Protein AF-A0A973I2B8-F1 (afdb_monomer)

Secondary structure (DSSP, 8-state):
--------EEEEETTTTEEEEEES---SEEEEETTEEEEEETTEEEESS-SSSTTEETTEE--EEEEEEE-SSTTS-EEEEEEEEEESS--EEEEEEESS-TTBS--SSSS-GGGT-EEETTEEEEE--BPTT---TTSTTEEEEEE-SEEES-TTSEEEE-TT-SB-TTT--TTPEEEEEETTEEEEEEEEEEEEE-B-EE-TTT--EE--EEEEESSSPPTT-SS-PPPSSTT----TT-EEEEE--TTTS---EEES-EEEEEEE--SS---EEEEEEEEEE---

Structure (mmCIF, N/CA/C/O backbone):
data_AF-A0A973I2B8-F1
#
_entry.id   AF-A0A973I2B8-F1
#
loop_
_atom_site.group_PDB
_atom_site.id
_atom_site.type_symbol
_atom_site.label_atom_id
_atom_site.label_alt_id
_atom_site.label_comp_id
_atom_site.label_asym_id
_atom_site.label_entity_id
_atom_site.label_seq_id
_atom_site.pdbx_PDB_ins_code
_atom_site.Cartn_x
_atom_site.Cartn_y
_atom_site.Cartn_z
_atom_site.occupancy
_atom_site.B_iso_or_equiv
_atom_site.auth_seq_id
_atom_site.auth_comp_id
_atom_site.auth_asym_id
_atom_site.auth_atom_id
_atom_site.pdbx_PDB_model_num
ATOM 1 N N . MET A 1 1 ? -25.482 -2.831 -5.057 1.00 36.94 1 MET A N 1
ATOM 2 C CA . MET A 1 1 ? -25.311 -3.571 -3.790 1.00 36.94 1 MET A CA 1
ATOM 3 C C . MET A 1 1 ? -25.106 -2.536 -2.702 1.00 36.94 1 MET A C 1
ATOM 5 O O . MET A 1 1 ? -24.141 -1.790 -2.784 1.00 36.94 1 MET A O 1
ATOM 9 N N . SER A 1 2 ? -26.066 -2.384 -1.789 1.00 40.53 2 SER A N 1
ATOM 10 C CA . SER A 1 2 ? -25.940 -1.464 -0.655 1.00 40.53 2 SER A CA 1
ATOM 11 C C . SER A 1 2 ? -24.812 -1.956 0.243 1.00 40.53 2 SER A C 1
ATOM 13 O O . SER A 1 2 ? -24.857 -3.105 0.682 1.00 40.53 2 SER A O 1
ATOM 15 N N . SER A 1 3 ? -23.810 -1.114 0.490 1.00 42.09 3 SER A N 1
ATOM 16 C CA . SER A 1 3 ? -22.816 -1.379 1.531 1.00 42.09 3 SER A CA 1
ATOM 17 C C . SER A 1 3 ? -23.563 -1.700 2.835 1.00 42.09 3 SER A C 1
ATOM 19 O O . SER A 1 3 ? -24.462 -0.930 3.189 1.00 42.09 3 SER A O 1
ATOM 21 N N . PRO A 1 4 ? -23.303 -2.835 3.509 1.00 48.78 4 PRO A N 1
ATOM 22 C CA . PRO A 1 4 ? -23.954 -3.122 4.777 1.00 48.78 4 PRO A CA 1
ATOM 23 C C . PRO A 1 4 ? -23.536 -2.039 5.772 1.00 48.78 4 PRO A C 1
ATOM 25 O O . PRO A 1 4 ? -22.363 -1.911 6.111 1.00 48.78 4 PRO A O 1
ATOM 28 N N . TYR A 1 5 ? -24.493 -1.222 6.206 1.00 54.44 5 TYR A N 1
ATOM 29 C CA . TYR A 1 5 ? -24.259 -0.251 7.265 1.00 54.44 5 TYR A CA 1
ATOM 30 C C . TYR A 1 5 ? -23.995 -1.021 8.560 1.00 54.44 5 TYR A C 1
ATOM 32 O O . TYR A 1 5 ? -24.912 -1.580 9.161 1.00 54.44 5 TYR A O 1
ATOM 40 N N . THR A 1 6 ? -22.734 -1.085 8.976 1.00 70.56 6 THR A N 1
ATOM 41 C CA . THR A 1 6 ? -22.347 -1.591 10.292 1.00 70.56 6 THR A CA 1
ATOM 42 C C . THR A 1 6 ? -22.675 -0.519 11.325 1.00 70.56 6 THR A C 1
ATOM 44 O O . THR A 1 6 ? -22.108 0.574 11.289 1.00 70.56 6 THR A O 1
ATOM 47 N N . ALA A 1 7 ? -23.630 -0.800 12.211 1.00 78.31 7 ALA A N 1
ATOM 48 C CA . ALA A 1 7 ? -23.943 0.091 13.320 1.00 78.31 7 ALA A CA 1
ATOM 49 C C . ALA A 1 7 ? -22.771 0.108 14.315 1.00 78.31 7 ALA A C 1
ATOM 51 O O . ALA A 1 7 ? -22.230 -0.945 14.640 1.00 78.31 7 ALA A O 1
ATOM 52 N N . ASN A 1 8 ? -22.416 1.299 14.803 1.00 83.38 8 ASN A N 1
ATOM 53 C CA . ASN A 1 8 ? -21.336 1.517 15.765 1.00 83.38 8 ASN A CA 1
ATOM 54 C C . ASN A 1 8 ? -21.861 2.309 16.965 1.00 83.38 8 ASN A C 1
ATOM 56 O O . ASN A 1 8 ? -22.702 3.198 16.806 1.00 83.38 8 ASN A O 1
ATOM 60 N N . THR A 1 9 ? -21.313 2.041 18.147 1.00 87.94 9 THR A N 1
ATOM 61 C CA . THR A 1 9 ? -21.532 2.865 19.339 1.00 87.94 9 THR A CA 1
ATOM 62 C C . THR A 1 9 ? -20.533 4.014 19.347 1.00 87.94 9 THR A C 1
ATOM 64 O O . THR A 1 9 ? -19.330 3.815 19.183 1.00 87.94 9 THR A O 1
ATOM 67 N N . LEU A 1 10 ? -21.029 5.232 19.543 1.00 87.56 10 LEU A N 1
ATOM 68 C CA . LEU A 1 10 ? -20.241 6.460 19.506 1.00 87.56 10 LEU A CA 1
ATOM 69 C C . LEU A 1 10 ? -20.164 7.059 20.909 1.00 87.56 10 LEU A C 1
ATOM 71 O O . LEU A 1 10 ? -21.191 7.186 21.576 1.00 87.56 10 LEU A O 1
ATOM 75 N N . SER A 1 11 ? -18.976 7.475 21.347 1.00 86.62 11 SER A N 1
ATOM 76 C CA . SER A 1 11 ? -18.833 8.283 22.566 1.00 86.62 11 SER A CA 1
ATOM 77 C C . SER A 1 11 ? -18.429 9.707 22.224 1.00 86.62 11 SER A C 1
ATOM 79 O O . SER A 1 11 ? -17.432 9.904 21.528 1.00 86.62 11 SER A O 1
ATOM 81 N N . TYR A 1 12 ? -19.180 10.684 22.729 1.00 87.00 12 TYR A N 1
ATOM 82 C CA . TYR A 1 12 ? -18.839 12.098 22.620 1.00 87.00 12 TYR A CA 1
ATOM 83 C C . TYR A 1 12 ? -17.931 12.498 23.782 1.00 87.00 12 TYR A C 1
ATOM 85 O O . TYR A 1 12 ? -18.191 12.135 24.930 1.00 87.00 12 TYR A O 1
ATOM 93 N N . SER A 1 13 ? -16.878 13.251 23.488 1.00 88.94 13 SER A N 1
ATOM 94 C CA . SER A 1 13 ? -16.040 13.899 24.493 1.00 88.94 13 SER A CA 1
ATOM 95 C C . SER A 1 13 ? -16.283 15.400 24.447 1.00 88.94 13 SER A C 1
ATOM 97 O O . SER A 1 13 ? -16.066 16.033 23.413 1.00 88.94 13 SER A O 1
ATOM 99 N N . GLU A 1 14 ? -16.708 15.964 25.578 1.00 88.81 14 GLU A N 1
ATOM 100 C CA . GLU A 1 14 ? -16.902 17.409 25.742 1.00 88.81 14 GLU A CA 1
ATOM 101 C C . GLU A 1 14 ? -15.582 18.180 25.638 1.00 88.81 14 GLU A C 1
ATOM 103 O O . GLU A 1 14 ? -15.542 19.260 25.049 1.00 88.81 14 GLU A O 1
ATOM 108 N N . ASP A 1 15 ? -14.485 17.601 26.131 1.00 91.06 15 ASP A N 1
ATOM 109 C CA . ASP A 1 15 ? -13.162 18.233 26.096 1.00 91.06 15 ASP A CA 1
ATOM 110 C C . ASP A 1 15 ? -12.658 18.401 24.656 1.00 91.06 15 ASP A C 1
ATOM 112 O O . ASP A 1 15 ? -12.110 19.442 24.291 1.00 91.06 15 ASP A O 1
ATOM 116 N N . VAL A 1 16 ? -12.888 17.385 23.814 1.00 86.38 16 VAL A N 1
ATOM 117 C CA . VAL A 1 16 ? -12.510 17.387 22.388 1.00 86.38 16 VAL A CA 1
ATOM 118 C C . VAL A 1 16 ? -13.609 18.012 21.512 1.00 86.38 16 VAL A C 1
ATOM 120 O O . VAL A 1 16 ? -13.377 18.300 20.339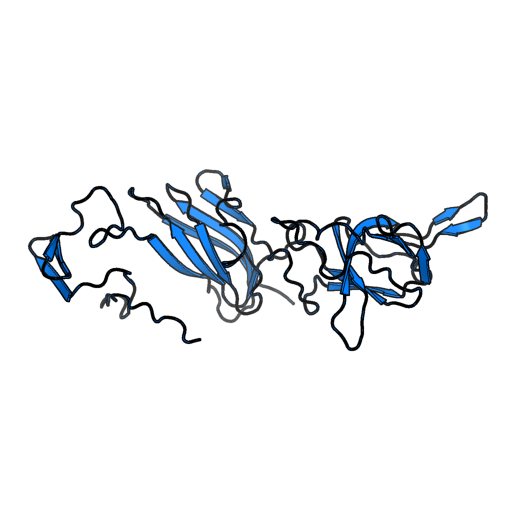 1.00 86.38 16 VAL A O 1
ATOM 123 N N . LYS A 1 17 ? -14.805 18.249 22.072 1.00 90.31 17 LYS A N 1
ATOM 124 C CA . LYS A 1 17 ? -16.025 18.680 21.366 1.00 90.31 17 LYS A CA 1
ATOM 125 C C . LYS A 1 17 ? -16.314 17.838 20.120 1.00 90.31 17 LYS A C 1
ATOM 127 O O . LYS A 1 17 ? -16.609 18.361 19.045 1.00 90.31 17 LYS A O 1
ATOM 132 N N . GLY A 1 18 ? -16.177 16.522 20.251 1.00 87.81 18 GLY A N 1
ATOM 133 C CA . GLY A 1 18 ? -16.263 15.603 19.122 1.00 87.81 18 GLY A CA 1
ATOM 134 C C . GLY A 1 18 ? -16.445 14.150 19.535 1.00 87.81 18 GLY A C 1
ATOM 135 O O . GLY A 1 18 ? -16.605 13.836 20.711 1.00 87.81 18 GLY A O 1
ATOM 136 N N . TRP A 1 19 ? -16.407 13.261 18.545 1.00 86.69 19 TRP A N 1
ATOM 137 C CA . TRP A 1 19 ? -16.565 11.815 18.710 1.00 86.69 19 TRP A CA 1
ATOM 138 C C . TRP A 1 19 ? -15.199 11.129 18.569 1.00 86.69 19 TRP A C 1
ATOM 140 O O . TRP A 1 19 ? -14.846 10.721 17.464 1.00 86.69 19 TRP A O 1
ATOM 150 N N . PRO A 1 20 ? -14.378 11.063 19.635 1.00 81.75 20 P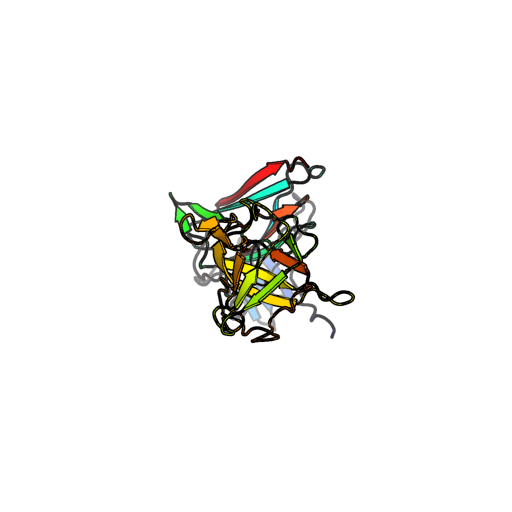RO A N 1
ATOM 151 C CA . PRO A 1 20 ? -13.024 10.520 19.538 1.00 81.75 20 PRO A CA 1
ATOM 152 C C . PRO A 1 20 ? -12.986 8.995 19.408 1.00 81.75 20 PRO A C 1
ATOM 154 O O . PRO A 1 20 ? -12.024 8.470 18.854 1.00 81.75 20 PRO A O 1
ATOM 157 N N . SER A 1 21 ? -14.007 8.287 19.908 1.00 84.19 21 SER A N 1
ATOM 158 C CA . SER A 1 21 ? -13.997 6.824 19.977 1.00 84.19 21 SER A CA 1
ATOM 159 C C . SER A 1 21 ? -15.256 6.214 19.378 1.00 84.19 21 SER A C 1
ATOM 161 O O . SER A 1 21 ? -16.384 6.640 19.649 1.00 84.19 21 SER A O 1
ATOM 163 N N . PHE A 1 22 ? -15.020 5.173 18.589 1.00 86.38 22 PHE A N 1
ATOM 164 C CA . PHE A 1 22 ? -16.012 4.376 17.890 1.00 86.38 22 PHE A CA 1
ATOM 165 C C . PHE A 1 22 ? -15.857 2.939 18.380 1.00 86.38 22 PHE A C 1
ATOM 167 O O . PHE A 1 22 ? -14.758 2.389 18.334 1.00 86.38 22 PHE A O 1
ATOM 174 N N . TYR A 1 23 ? -16.939 2.340 18.860 1.00 87.12 23 TYR A N 1
ATOM 175 C CA . TYR A 1 23 ? -16.934 0.984 19.392 1.00 87.12 23 TYR A CA 1
ATOM 176 C C . TYR A 1 23 ? -17.820 0.074 18.546 1.00 87.12 23 TYR A C 1
ATOM 178 O O . TYR A 1 23 ? -18.941 0.439 18.190 1.00 87.12 23 TYR A O 1
ATOM 186 N N . SER A 1 24 ? -17.335 -1.137 18.282 1.00 86.81 24 SER A N 1
ATOM 187 C CA . SER A 1 24 ? -18.045 -2.143 17.479 1.00 86.81 24 SER A CA 1
ATOM 188 C C . SER A 1 24 ? -19.133 -2.897 18.252 1.00 86.81 24 SER A C 1
ATOM 190 O O . SER A 1 24 ? -19.903 -3.648 17.656 1.00 86.81 24 SER A O 1
ATOM 192 N N . PHE A 1 25 ? -19.197 -2.739 19.578 1.00 87.38 25 PHE A N 1
ATOM 193 C CA . PHE A 1 25 ? -20.231 -3.366 20.397 1.00 87.38 25 PHE A CA 1
ATOM 194 C C . PHE A 1 25 ? -21.507 -2.518 20.411 1.00 87.38 25 PHE A C 1
ATOM 196 O O . PHE A 1 25 ? -21.445 -1.290 20.397 1.00 87.38 25 PHE A O 1
ATOM 203 N N . LEU A 1 26 ? -22.665 -3.182 20.458 1.00 90.00 26 LEU A N 1
ATOM 204 C CA . LEU A 1 26 ? -23.990 -2.556 20.393 1.00 90.00 26 LEU A CA 1
ATOM 205 C C . LEU A 1 26 ? -24.802 -2.902 21.652 1.00 90.00 26 LEU A C 1
ATOM 207 O O . LEU A 1 26 ? -25.468 -3.938 21.691 1.00 90.00 26 LEU A O 1
ATOM 211 N N . PRO A 1 27 ? -24.703 -2.083 22.710 1.00 90.00 27 PRO A N 1
ATOM 212 C CA . PRO A 1 27 ? -25.501 -2.244 23.916 1.00 90.00 27 PRO A CA 1
ATOM 213 C C . PRO A 1 27 ? -26.911 -1.677 23.740 1.00 90.00 27 PRO A C 1
ATOM 215 O O . PRO A 1 27 ? -27.108 -0.669 23.066 1.00 90.00 27 PRO A O 1
ATOM 218 N N . ASP A 1 28 ? -27.866 -2.252 24.466 1.00 90.44 28 ASP A N 1
ATOM 219 C CA . ASP A 1 28 ? -29.214 -1.698 24.631 1.00 90.44 28 ASP A CA 1
ATOM 220 C C . ASP A 1 28 ? -29.202 -0.500 25.595 1.00 90.44 28 ASP A C 1
ATOM 222 O O . ASP A 1 28 ? -29.925 0.480 25.423 1.00 90.44 28 ASP A O 1
ATOM 226 N N . TYR A 1 29 ? -28.368 -0.581 26.636 1.00 89.81 29 TYR A N 1
ATOM 227 C CA . TYR A 1 29 ? -28.197 0.467 27.640 1.00 89.81 29 TYR A CA 1
ATOM 228 C C . TYR A 1 29 ? -26.782 0.431 28.225 1.00 89.81 29 TYR A C 1
ATOM 230 O O . TYR A 1 29 ? -26.165 -0.632 28.317 1.00 89.81 29 TYR A O 1
ATOM 238 N N . MET A 1 30 ? -26.263 1.588 28.635 1.00 91.44 30 MET A N 1
ATOM 239 C CA . MET A 1 30 ? -24.908 1.766 29.164 1.00 91.44 30 MET A CA 1
ATOM 240 C C . MET A 1 30 ? -24.952 2.696 30.375 1.00 91.44 30 MET A C 1
ATOM 242 O O . MET A 1 30 ? -25.580 3.752 30.314 1.00 91.44 30 MET A O 1
ATOM 246 N N . CYS A 1 31 ? -24.258 2.355 31.461 1.00 90.75 31 CYS A N 1
ATOM 247 C CA . CYS A 1 31 ? -24.058 3.289 32.568 1.00 90.75 31 CYS A CA 1
ATOM 248 C C . CYS A 1 31 ? -22.734 3.058 33.307 1.00 90.75 31 CYS A C 1
ATOM 250 O O . CYS A 1 31 ? -22.196 1.951 33.355 1.00 90.75 31 CYS A O 1
ATOM 252 N N . GLY A 1 32 ? -22.202 4.130 33.895 1.00 90.50 32 GLY A N 1
ATOM 253 C CA . GLY A 1 32 ? -21.106 4.058 34.857 1.00 90.50 32 GLY A CA 1
ATOM 254 C C . GLY A 1 32 ? -21.657 3.997 36.280 1.00 90.50 32 GLY A C 1
ATOM 255 O O . GLY A 1 32 ? -22.508 4.807 36.643 1.00 90.50 32 GLY A O 1
ATOM 256 N N . MET A 1 33 ? -21.177 3.059 37.097 1.00 89.31 33 MET A N 1
ATOM 257 C CA . MET A 1 33 ? -21.555 2.955 38.508 1.00 89.31 33 MET A CA 1
ATOM 258 C C . MET A 1 33 ? -20.380 2.449 39.347 1.00 89.31 33 MET A C 1
ATOM 260 O O . MET A 1 33 ? -19.794 1.409 39.051 1.00 89.31 33 MET A O 1
ATOM 264 N N . ASN A 1 34 ? -20.059 3.175 40.423 1.00 88.81 34 ASN A N 1
ATOM 265 C CA . ASN A 1 34 ? -19.012 2.816 41.389 1.00 88.81 34 ASN A CA 1
ATOM 266 C C . ASN A 1 34 ? -17.642 2.502 40.743 1.00 88.81 34 ASN A C 1
ATOM 268 O O . ASN A 1 34 ? -17.009 1.499 41.061 1.00 88.81 34 ASN A O 1
ATOM 272 N N . GLY A 1 35 ? -17.223 3.322 39.773 1.00 85.25 35 GLY A N 1
ATOM 273 C CA . GLY A 1 35 ? -15.942 3.161 39.071 1.00 85.25 35 GLY A CA 1
ATOM 274 C C . GLY A 1 35 ? -15.904 2.051 38.014 1.00 85.25 35 GLY A C 1
ATOM 275 O O . GLY A 1 35 ? -14.884 1.889 37.352 1.00 85.25 35 GLY A O 1
ATOM 276 N N . PHE A 1 36 ? -17.004 1.318 37.814 1.00 88.94 36 PHE A N 1
ATOM 277 C CA . PHE A 1 36 ? -17.126 0.316 36.758 1.00 88.94 36 PHE A CA 1
ATOM 278 C C . PHE A 1 36 ? -18.079 0.767 35.661 1.00 88.94 36 PHE A C 1
ATOM 280 O O . PHE A 1 36 ? -19.052 1.487 35.896 1.00 88.94 36 PHE A O 1
ATOM 287 N N . PHE A 1 37 ? -17.797 0.287 34.456 1.00 90.56 37 PHE A N 1
ATOM 288 C CA . PHE A 1 37 ? -18.656 0.457 33.301 1.00 90.56 37 PHE A CA 1
ATOM 289 C C . PHE A 1 37 ? -19.554 -0.779 33.132 1.00 90.56 37 PHE A C 1
ATOM 291 O O . PHE A 1 37 ? -19.067 -1.915 33.143 1.00 90.56 37 PHE A O 1
ATOM 298 N N . TYR A 1 38 ? -20.860 -0.555 32.992 1.00 91.69 38 TYR A N 1
ATOM 299 C CA . TYR A 1 38 ? -21.876 -1.586 32.806 1.00 91.69 38 TYR A CA 1
ATOM 300 C C . TYR A 1 38 ? -22.633 -1.370 31.501 1.00 91.69 38 TYR A C 1
ATOM 302 O O . TYR A 1 38 ? -22.923 -0.238 31.108 1.00 91.69 38 TYR A O 1
ATOM 310 N N . SER A 1 39 ? -23.006 -2.470 30.856 1.00 92.75 39 SER A N 1
ATOM 311 C CA . SER A 1 39 ? -23.890 -2.438 29.695 1.00 92.75 39 SER A CA 1
ATOM 312 C C . SER A 1 39 ? -24.877 -3.593 29.695 1.00 92.75 39 SER A C 1
ATOM 314 O O . SER A 1 39 ? -24.540 -4.686 30.152 1.00 92.75 39 SER A O 1
ATOM 316 N N . TRP A 1 40 ? -26.035 -3.380 29.087 1.00 93.00 40 TRP A N 1
ATOM 317 C CA . TRP A 1 40 ? -27.042 -4.403 28.846 1.00 93.00 40 TRP A CA 1
ATOM 318 C C . TRP A 1 40 ? -27.044 -4.782 27.372 1.00 93.00 40 TRP A C 1
ATOM 320 O O . TRP A 1 40 ? -26.964 -3.904 26.517 1.00 93.00 40 TRP A O 1
ATOM 330 N N . SER A 1 41 ? -27.114 -6.077 27.078 1.00 90.44 41 SER A N 1
ATOM 331 C CA . SER A 1 41 ? -27.276 -6.581 25.712 1.00 90.44 41 SER A CA 1
ATOM 332 C C . SER A 1 41 ? -28.087 -7.872 25.737 1.00 90.44 41 SER A C 1
ATOM 334 O O . SER A 1 41 ? -27.743 -8.814 26.463 1.00 90.44 41 SER A O 1
ATOM 336 N N . GLY A 1 42 ? -29.201 -7.902 25.002 1.00 89.19 42 GLY A N 1
ATOM 337 C CA . GLY A 1 42 ? -30.061 -9.085 24.898 1.00 89.19 42 GLY A CA 1
ATOM 338 C C . GLY A 1 42 ? -30.645 -9.523 26.246 1.00 89.19 42 GLY A C 1
ATOM 339 O O . GLY A 1 42 ? -30.791 -10.716 26.499 1.00 89.19 42 GLY A O 1
ATOM 340 N N . GLY A 1 43 ? -30.910 -8.566 27.142 1.00 89.25 43 GLY A N 1
ATOM 341 C CA . GLY A 1 43 ? -31.427 -8.815 28.494 1.00 89.25 43 GLY A CA 1
ATOM 342 C C . GLY A 1 43 ? -30.380 -9.214 29.542 1.00 89.25 43 GLY A C 1
ATOM 343 O O . GLY A 1 43 ? -30.722 -9.318 30.718 1.00 89.25 43 GLY A O 1
ATOM 344 N N . ASN A 1 44 ? -29.110 -9.386 29.161 1.00 90.62 44 ASN A N 1
ATOM 345 C CA . ASN A 1 44 ? -28.028 -9.734 30.084 1.00 90.62 44 ASN A CA 1
ATOM 346 C C . ASN A 1 44 ? -27.238 -8.496 30.528 1.00 90.62 44 ASN A C 1
ATOM 348 O O . ASN A 1 44 ? -26.999 -7.586 29.733 1.00 90.62 44 ASN A O 1
ATOM 352 N N . LEU A 1 45 ? -26.801 -8.490 31.791 1.00 91.19 45 LEU A N 1
ATOM 353 C CA . LEU A 1 45 ? -25.925 -7.460 32.353 1.00 91.19 45 LEU A CA 1
ATOM 354 C C . LEU A 1 45 ? -24.455 -7.851 32.170 1.00 91.19 45 LEU A C 1
ATOM 356 O O . LEU A 1 45 ? -24.035 -8.924 32.600 1.00 91.19 45 LEU A O 1
ATOM 360 N N . TYR A 1 46 ? -23.662 -6.934 31.625 1.00 90.06 46 TYR A N 1
ATOM 361 C CA . TYR A 1 46 ? -22.223 -7.087 31.448 1.00 90.06 46 TYR A CA 1
ATOM 362 C C . TYR A 1 46 ? -21.472 -6.018 32.230 1.00 90.06 46 TYR A C 1
ATOM 364 O O . TYR A 1 46 ? -21.830 -4.839 32.200 1.00 90.06 46 TYR A O 1
ATOM 372 N N . ARG A 1 47 ? -20.401 -6.441 32.904 1.00 90.38 47 ARG A N 1
ATOM 373 C CA . ARG A 1 47 ? -19.454 -5.563 33.593 1.00 90.38 47 ARG A CA 1
ATOM 374 C C . ARG A 1 47 ? -18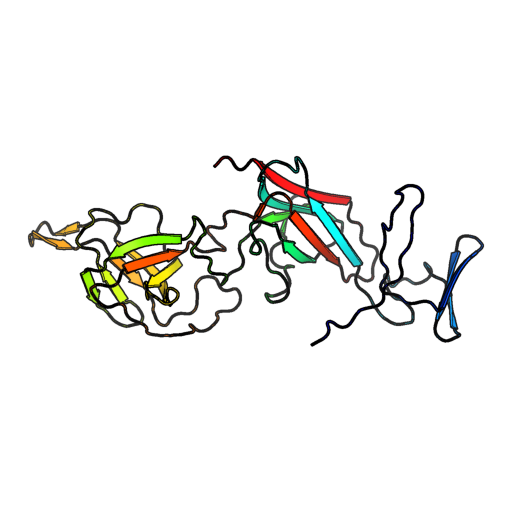.129 -5.563 32.840 1.00 90.38 47 ARG A C 1
ATOM 376 O O . ARG A 1 47 ? -17.511 -6.613 32.673 1.00 90.38 47 ARG A O 1
ATOM 383 N N . HIS A 1 48 ? -17.683 -4.388 32.425 1.00 89.88 48 HIS A N 1
ATOM 384 C CA . HIS A 1 48 ? -16.477 -4.215 31.614 1.00 89.88 48 HIS A CA 1
ATOM 385 C C . HIS A 1 48 ? -15.222 -4.054 32.476 1.00 89.88 48 HIS A C 1
ATOM 387 O O . HIS A 1 48 ? -15.316 -3.820 33.681 1.00 89.88 48 HIS A O 1
ATOM 393 N N . ASN A 1 49 ? -14.048 -4.181 31.850 1.00 85.25 49 ASN A N 1
ATOM 394 C CA . ASN A 1 49 ? -12.725 -4.099 32.490 1.00 85.25 49 ASN A CA 1
ATOM 395 C C . ASN A 1 49 ? -12.487 -5.150 33.591 1.00 85.25 49 ASN A C 1
ATOM 397 O O . ASN A 1 49 ? -11.782 -4.878 34.561 1.00 85.25 49 ASN A O 1
ATOM 401 N N . THR A 1 50 ? -13.084 -6.342 33.468 1.00 85.94 50 THR A N 1
ATOM 402 C CA . THR A 1 50 ? -12.934 -7.413 34.477 1.00 85.94 50 THR A CA 1
ATOM 403 C C . THR A 1 50 ? -12.464 -8.759 33.939 1.00 85.94 50 THR A C 1
ATOM 405 O O . THR A 1 50 ? -12.154 -9.649 34.728 1.00 85.94 50 THR A O 1
ATOM 408 N N . ASN A 1 51 ? -12.379 -8.915 32.621 1.00 83.81 51 ASN A N 1
ATOM 409 C CA . ASN A 1 51 ? -11.871 -10.107 31.953 1.00 83.81 51 ASN A CA 1
ATOM 410 C C . ASN A 1 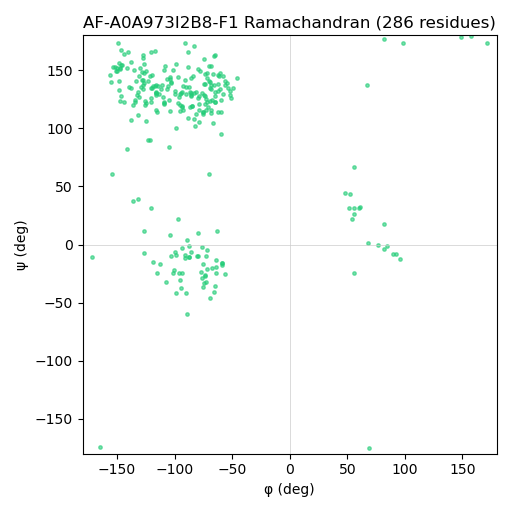51 ? -10.404 -9.918 31.511 1.00 83.81 51 ASN A C 1
ATOM 412 O O . ASN A 1 51 ? -9.965 -8.784 31.310 1.00 83.81 51 ASN A O 1
ATOM 416 N N . PRO A 1 52 ? -9.644 -11.019 31.348 1.00 83.06 52 PRO A N 1
ATOM 417 C CA . PRO A 1 52 ? -8.290 -10.960 30.801 1.00 83.06 52 PRO A CA 1
ATOM 418 C C . PRO A 1 52 ? -8.281 -10.685 29.289 1.00 83.06 52 PRO A C 1
ATOM 420 O O . PRO A 1 52 ? -7.384 -10.005 28.811 1.00 83.06 52 PRO A O 1
ATOM 423 N N . LEU A 1 53 ? -9.297 -11.163 28.555 1.00 86.81 53 LEU A N 1
ATOM 424 C CA . LEU A 1 53 ? -9.414 -10.981 27.106 1.00 86.81 53 LEU A CA 1
ATOM 425 C C . LEU A 1 53 ? -9.856 -9.552 26.766 1.00 86.81 53 LEU A C 1
ATOM 427 O O . LEU A 1 53 ? -10.997 -9.162 27.036 1.00 86.81 53 LEU A O 1
ATOM 431 N N . ARG A 1 54 ? -8.966 -8.780 26.142 1.00 86.44 54 ARG A N 1
ATOM 432 C CA . ARG A 1 54 ? -9.268 -7.451 25.598 1.00 86.44 54 ARG A CA 1
ATOM 433 C C . ARG A 1 54 ? -10.185 -7.552 24.379 1.00 86.44 54 ARG A C 1
ATOM 435 O O . ARG A 1 54 ? -10.221 -8.572 23.700 1.00 86.44 54 ARG A O 1
ATOM 442 N N . ASN A 1 55 ? -10.953 -6.488 24.126 1.00 86.69 55 ASN A N 1
ATOM 443 C CA . ASN A 1 55 ? -11.882 -6.355 22.992 1.00 86.69 55 ASN A CA 1
ATOM 444 C C . ASN A 1 55 ? -12.924 -7.475 22.838 1.00 86.69 55 ASN A C 1
ATOM 446 O O . ASN A 1 55 ? -13.472 -7.669 21.755 1.00 86.69 55 ASN A O 1
ATOM 450 N N . ASN A 1 56 ? -13.224 -8.204 23.912 1.00 89.12 56 ASN A N 1
ATOM 451 C CA . ASN A 1 56 ? -14.312 -9.168 23.918 1.00 89.12 56 ASN A CA 1
ATOM 452 C C . ASN A 1 56 ? -15.576 -8.519 24.485 1.00 89.12 56 ASN A C 1
ATOM 454 O O . ASN A 1 56 ? -15.621 -8.160 25.665 1.00 89.12 56 ASN A O 1
ATOM 458 N N . TYR A 1 57 ? -16.601 -8.385 23.648 1.00 89.06 57 TYR A N 1
ATOM 459 C CA . TYR A 1 57 ? -17.880 -7.796 24.023 1.00 89.06 57 TYR A CA 1
ATOM 460 C C . TYR A 1 57 ? -19.004 -8.774 23.695 1.00 89.06 57 TYR A C 1
ATOM 462 O O . TYR A 1 57 ? -19.148 -9.215 22.559 1.00 89.06 57 TYR A O 1
ATOM 470 N N . TYR A 1 58 ? -19.799 -9.127 24.707 1.00 90.19 58 TYR A N 1
ATOM 471 C CA . TYR A 1 58 ? -20.956 -10.023 24.566 1.00 90.19 58 TYR A CA 1
ATOM 472 C C . TYR A 1 58 ? -20.617 -11.398 23.954 1.00 90.19 58 TYR A C 1
ATOM 474 O O . TYR A 1 58 ? -21.438 -12.000 23.269 1.00 90.19 58 TYR A O 1
ATOM 482 N N . GLY A 1 59 ? -19.398 -11.900 24.197 1.00 87.12 59 GLY A N 1
ATOM 483 C CA . GLY A 1 59 ? -18.908 -13.177 23.666 1.00 87.12 59 GLY A CA 1
ATOM 484 C C . GLY A 1 59 ? -18.313 -13.097 22.257 1.00 87.12 59 GLY A C 1
ATOM 485 O O . GLY A 1 59 ? -17.817 -14.104 21.757 1.00 87.12 59 GLY A O 1
ATOM 486 N N . VAL A 1 60 ? -18.319 -11.918 21.631 1.00 88.12 60 VAL A N 1
ATOM 487 C CA . VAL A 1 60 ? -17.711 -11.674 20.319 1.00 88.12 60 VAL A CA 1
ATOM 488 C C . VAL A 1 60 ? -16.348 -11.012 20.507 1.00 88.12 60 VAL A C 1
ATOM 490 O O . VAL A 1 60 ? -16.217 -10.028 21.236 1.00 88.12 60 VAL A O 1
ATOM 493 N N . GLN A 1 61 ? -15.328 -11.568 19.854 1.00 89.81 61 GLN A N 1
ATOM 494 C CA . GLN A 1 61 ? -13.975 -11.019 19.843 1.00 89.81 61 GLN A CA 1
ATOM 495 C C . GLN A 1 61 ? -13.846 -9.974 18.733 1.00 89.81 61 GLN A C 1
ATOM 497 O O . GLN A 1 61 ? -14.142 -10.265 17.574 1.00 89.81 61 GLN A O 1
ATOM 502 N N . TYR A 1 62 ? -13.376 -8.783 19.088 1.00 89.38 62 TYR A N 1
ATOM 503 C CA . TYR A 1 62 ? -13.099 -7.694 18.158 1.00 89.38 62 TYR A CA 1
ATOM 504 C C . TYR A 1 62 ? -11.609 -7.339 18.155 1.00 89.38 62 TYR A C 1
ATOM 506 O O . TYR A 1 62 ? -10.857 -7.727 19.053 1.00 89.38 62 TYR A O 1
ATOM 514 N N . SER A 1 63 ? -11.209 -6.569 17.149 1.00 89.19 63 SER A N 1
ATOM 515 C CA . SER A 1 63 ? -9.856 -6.038 16.982 1.00 89.19 63 SER A CA 1
ATOM 516 C C . SER A 1 63 ? -9.784 -4.575 17.410 1.00 89.19 63 SER A C 1
ATOM 518 O O . SER A 1 63 ? -10.755 -3.829 17.263 1.00 89.19 63 SER A O 1
ATOM 520 N N . SER A 1 64 ? -8.623 -4.142 17.897 1.00 89.31 64 SER A N 1
ATOM 521 C CA . SER A 1 64 ? -8.327 -2.725 18.116 1.00 89.31 64 SER A CA 1
ATOM 522 C C . SER A 1 64 ? -8.019 -2.067 16.780 1.00 89.31 64 SER A C 1
ATOM 524 O O . SER A 1 64 ? -7.162 -2.558 16.052 1.00 89.31 64 SER A O 1
ATOM 526 N N . THR A 1 65 ? -8.651 -0.935 16.476 1.00 88.50 65 THR A N 1
ATOM 527 C CA . THR A 1 65 ? -8.339 -0.148 15.275 1.00 88.50 65 THR A CA 1
ATOM 528 C C . THR A 1 65 ? -8.064 1.302 15.628 1.00 88.50 65 THR A C 1
ATOM 530 O O . THR A 1 65 ? -8.841 1.919 16.355 1.00 88.50 65 THR A O 1
ATOM 533 N N . ILE A 1 66 ? -6.996 1.864 15.071 1.00 88.94 66 ILE A N 1
ATOM 534 C CA . ILE A 1 66 ? -6.650 3.279 15.192 1.00 88.94 66 ILE A CA 1
ATOM 535 C C . ILE A 1 66 ? -6.603 3.865 13.792 1.00 88.94 66 ILE A C 1
ATOM 537 O O . ILE A 1 66 ? -5.831 3.409 12.951 1.00 88.94 66 ILE A O 1
ATOM 541 N N . GLN A 1 67 ? -7.413 4.893 13.561 1.00 87.94 67 GLN A N 1
ATOM 542 C CA . GLN A 1 67 ? -7.389 5.666 12.330 1.00 87.94 67 GLN A CA 1
ATOM 543 C C . GLN A 1 67 ? -6.922 7.085 12.634 1.00 87.94 67 GLN A C 1
ATOM 545 O O . GLN A 1 67 ? -7.445 7.740 13.534 1.00 87.94 67 GLN A O 1
ATOM 550 N N . SER A 1 68 ? -5.939 7.566 11.880 1.00 89.00 68 SER A N 1
ATOM 551 C CA . SER A 1 68 ? -5.428 8.927 12.023 1.00 89.00 68 SER A CA 1
ATOM 552 C C . SER A 1 68 ? -4.933 9.471 10.685 1.00 89.00 68 SER A C 1
ATOM 554 O O . SER A 1 68 ? -4.924 8.779 9.663 1.00 89.00 68 SER A O 1
ATOM 556 N N . VAL A 1 69 ? -4.572 10.752 10.680 1.00 89.56 69 VAL A N 1
ATOM 557 C CA . VAL A 1 69 ? -4.131 11.472 9.491 1.00 89.56 69 VAL A CA 1
ATOM 558 C C . VAL A 1 69 ? -2.853 12.260 9.764 1.00 89.56 69 VAL A C 1
ATOM 560 O O . VAL A 1 69 ? -2.780 13.078 10.680 1.00 89.56 69 VAL A O 1
ATOM 563 N N . PHE A 1 70 ? -1.847 12.071 8.916 1.00 88.69 70 PHE A N 1
ATOM 564 C CA . PHE A 1 70 ? -0.710 12.976 8.833 1.00 88.69 70 PHE A CA 1
ATOM 565 C C . PHE A 1 70 ? -1.070 14.157 7.932 1.00 88.69 70 PHE A C 1
ATOM 567 O O . PHE A 1 70 ? -1.177 14.015 6.713 1.00 88.69 70 PHE A O 1
ATOM 574 N N . ASN A 1 71 ? -1.255 15.332 8.537 1.00 88.69 71 ASN A N 1
ATOM 575 C CA . ASN A 1 71 ? -1.667 16.554 7.839 1.00 88.69 71 ASN A CA 1
ATOM 576 C C . ASN A 1 71 ? -0.870 17.802 8.276 1.00 88.69 71 ASN A C 1
ATOM 578 O O . ASN A 1 71 ? -1.408 18.901 8.398 1.00 88.69 71 ASN A O 1
ATOM 582 N N . PHE A 1 72 ? 0.427 17.648 8.543 1.00 83.50 72 PHE A N 1
ATOM 583 C CA . PHE A 1 72 ? 1.311 18.789 8.816 1.00 83.50 72 PHE A CA 1
ATOM 584 C C . PHE A 1 72 ? 1.424 19.676 7.568 1.00 83.50 72 PHE A C 1
ATOM 586 O O . PHE A 1 72 ? 1.671 19.115 6.519 1.00 83.50 72 PHE A O 1
ATOM 593 N N . GLU A 1 73 ? 1.259 21.003 7.638 1.00 86.56 73 GLU A N 1
ATOM 594 C CA . GLU A 1 73 ? 1.233 21.931 6.475 1.00 86.56 73 GLU A CA 1
ATOM 595 C C . GLU A 1 73 ? 0.186 21.597 5.379 1.00 86.56 73 GLU A C 1
ATOM 597 O O . GLU A 1 73 ? 0.539 21.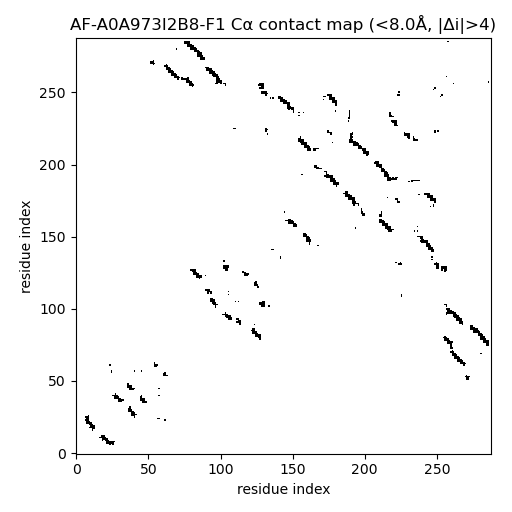270 4.246 1.00 86.56 73 GLU A O 1
ATOM 602 N N . PRO A 1 74 ? -1.129 21.686 5.638 1.00 85.50 74 PRO A N 1
ATOM 603 C CA . PRO A 1 74 ? -2.185 21.195 4.733 1.00 85.50 74 PRO A CA 1
ATOM 604 C C . PRO A 1 74 ? -2.208 21.808 3.319 1.00 85.50 74 PRO A C 1
ATOM 606 O O . PRO A 1 74 ? -2.853 21.259 2.436 1.00 85.50 74 PRO A O 1
ATOM 609 N N . GLN A 1 75 ? -1.525 22.932 3.084 1.00 85.75 75 GLN A N 1
ATOM 610 C CA . GLN A 1 75 ? -1.490 23.615 1.783 1.00 85.75 75 GLN A CA 1
ATOM 611 C C . GLN A 1 75 ? -0.344 23.160 0.868 1.00 85.75 75 GLN A C 1
ATOM 613 O O . GLN A 1 75 ? -0.295 23.565 -0.294 1.00 85.75 75 GLN A O 1
ATOM 618 N N . THR A 1 76 ? 0.598 22.356 1.365 1.00 86.50 76 THR A N 1
ATOM 619 C CA . THR A 1 76 ? 1.741 21.881 0.579 1.00 86.50 76 THR A CA 1
ATOM 620 C C . THR A 1 76 ? 1.543 20.428 0.170 1.00 86.50 76 THR A C 1
ATOM 622 O O . THR A 1 76 ? 1.021 19.612 0.928 1.00 86.50 76 THR A O 1
ATOM 625 N N . ILE A 1 77 ? 1.972 20.088 -1.048 1.00 85.62 77 ILE A N 1
ATOM 626 C CA . ILE A 1 77 ? 2.056 18.686 -1.459 1.00 85.62 77 ILE A CA 1
ATOM 627 C C . ILE A 1 77 ? 3.267 18.072 -0.760 1.00 85.62 77 ILE A C 1
ATOM 629 O O . ILE A 1 77 ? 4.383 18.599 -0.839 1.00 85.62 77 ILE A O 1
ATOM 633 N N . LYS A 1 78 ? 3.053 16.938 -0.102 1.00 86.06 78 LYS A N 1
ATOM 634 C CA . LYS A 1 78 ? 4.075 16.187 0.623 1.00 86.06 78 LYS A CA 1
ATOM 635 C C . LYS A 1 78 ? 4.421 14.908 -0.101 1.00 86.06 78 LYS A C 1
ATOM 637 O O . LYS A 1 78 ? 3.607 14.349 -0.833 1.00 86.06 78 LYS A O 1
ATOM 642 N N . LEU A 1 79 ? 5.641 14.458 0.145 1.00 85.88 79 LEU A N 1
ATOM 643 C CA . LEU A 1 79 ? 6.113 13.128 -0.173 1.00 85.88 79 LEU A CA 1
ATOM 644 C C . LEU A 1 79 ? 6.446 12.418 1.137 1.00 85.88 79 LEU A C 1
ATOM 646 O O . LEU A 1 79 ? 7.346 12.836 1.868 1.00 85.88 79 LEU A O 1
ATOM 650 N N . PHE A 1 80 ? 5.711 11.358 1.421 1.00 84.56 80 PHE A N 1
ATOM 651 C CA . PHE A 1 80 ? 5.906 10.490 2.563 1.00 84.56 80 PHE A CA 1
ATOM 652 C C . PHE A 1 80 ? 6.731 9.282 2.128 1.00 84.56 80 PHE A C 1
ATOM 654 O O . PHE A 1 80 ? 6.377 8.588 1.173 1.00 84.56 80 PHE A O 1
ATOM 661 N N . LYS A 1 81 ? 7.830 9.009 2.830 1.00 82.06 81 LYS A N 1
ATOM 662 C CA . LYS A 1 81 ? 8.767 7.933 2.456 1.00 82.06 81 LYS A CA 1
ATOM 663 C C . LYS A 1 81 ? 8.703 6.721 3.367 1.00 82.06 81 LYS A C 1
ATOM 665 O O . LYS A 1 81 ? 8.956 5.602 2.926 1.00 82.06 81 LYS A O 1
ATOM 670 N N . THR A 1 82 ? 8.408 6.944 4.638 1.00 85.19 82 THR A N 1
ATOM 671 C CA . THR A 1 82 ? 8.460 5.910 5.669 1.00 85.19 82 THR A CA 1
ATOM 672 C C . THR A 1 82 ? 7.254 6.028 6.575 1.00 85.19 82 THR A C 1
ATOM 674 O O . THR A 1 82 ? 6.662 7.101 6.695 1.00 85.19 82 THR A O 1
ATOM 677 N N . MET A 1 83 ? 6.916 4.933 7.233 1.00 86.19 83 MET A N 1
ATOM 678 C CA . MET A 1 83 ? 6.046 4.934 8.397 1.00 86.19 83 MET A CA 1
ATOM 679 C C . MET A 1 83 ? 6.764 4.175 9.499 1.00 86.19 83 MET A C 1
ATOM 681 O O . MET A 1 83 ? 7.447 3.179 9.237 1.00 86.19 83 MET A O 1
ATOM 685 N N . SER A 1 84 ? 6.619 4.658 10.719 1.00 90.38 84 SER A N 1
ATOM 686 C CA . SER A 1 84 ? 7.154 3.984 11.882 1.00 90.38 84 SER A CA 1
ATOM 687 C C . SER A 1 84 ? 6.256 4.182 13.092 1.00 90.38 84 SER A C 1
ATOM 689 O O . SER A 1 84 ? 5.455 5.119 13.131 1.00 90.38 84 SER A O 1
ATOM 691 N N . TYR A 1 85 ? 6.309 3.252 14.037 1.00 90.88 85 TYR A N 1
ATOM 692 C CA . TYR A 1 85 ? 5.547 3.351 15.273 1.00 90.88 85 TYR A CA 1
ATOM 693 C C . TYR A 1 85 ? 6.259 2.664 16.435 1.00 90.88 85 TYR A C 1
ATOM 695 O O . TYR A 1 85 ? 6.951 1.657 16.266 1.00 90.88 85 TYR A O 1
ATOM 703 N N . GLU A 1 86 ? 6.040 3.193 17.632 1.00 92.00 86 GLU A N 1
ATOM 704 C CA . GLU A 1 86 ? 6.560 2.636 18.876 1.00 92.00 86 GLU A CA 1
ATOM 705 C C . GLU A 1 86 ? 5.430 1.915 19.615 1.00 92.00 86 GLU A C 1
ATOM 707 O O . GLU A 1 86 ? 4.438 2.526 20.020 1.00 92.00 86 GLU A O 1
ATOM 712 N N . SER A 1 87 ? 5.559 0.596 19.756 1.00 90.94 87 SER A N 1
ATOM 713 C CA . SER A 1 87 ? 4.581 -0.251 20.438 1.00 90.94 87 SER A CA 1
ATOM 714 C C . SER A 1 87 ? 5.257 -1.481 21.030 1.00 90.94 87 SER A C 1
ATOM 716 O O . SER A 1 87 ? 6.266 -1.960 20.508 1.00 90.94 87 SER A O 1
ATOM 718 N N . ASN A 1 88 ? 4.671 -2.013 22.102 1.00 89.94 88 ASN A N 1
ATOM 719 C CA . ASN A 1 88 ? 5.087 -3.283 22.692 1.00 89.94 88 ASN A CA 1
ATOM 720 C C . ASN A 1 88 ? 4.687 -4.512 21.848 1.00 89.94 88 ASN A C 1
ATOM 722 O O . ASN A 1 88 ? 5.157 -5.609 22.142 1.00 89.94 88 ASN A O 1
ATOM 726 N N . ASP A 1 89 ? 3.864 -4.336 20.808 1.00 88.19 89 ASP A N 1
ATOM 727 C CA . ASP A 1 89 ? 3.436 -5.395 19.892 1.00 88.19 89 ASP A CA 1
ATOM 728 C C . ASP A 1 89 ? 3.378 -4.900 18.434 1.00 88.19 89 ASP A C 1
ATOM 730 O O . ASP A 1 89 ? 3.424 -3.699 18.149 1.00 88.19 89 ASP A O 1
ATOM 734 N N . ALA A 1 90 ? 3.296 -5.826 17.481 1.00 85.00 90 ALA A N 1
ATOM 735 C CA . ALA A 1 90 ? 3.128 -5.496 16.073 1.00 85.00 90 ALA A CA 1
ATOM 736 C C . ALA A 1 90 ? 1.693 -5.023 15.778 1.00 85.00 90 ALA A C 1
ATOM 738 O O . ALA A 1 90 ? 0.711 -5.613 16.229 1.00 85.00 90 ALA A O 1
ATOM 739 N N . TRP A 1 91 ? 1.565 -3.978 14.963 1.00 85.88 91 TRP A N 1
ATOM 740 C CA . TRP A 1 91 ? 0.292 -3.488 14.446 1.00 85.88 91 TRP A CA 1
ATOM 741 C C . TRP A 1 91 ? 0.249 -3.681 12.935 1.00 85.88 91 TRP A C 1
ATOM 743 O O . TRP A 1 91 ? 1.202 -3.383 12.215 1.00 85.88 91 TRP A O 1
ATOM 753 N N . ASN A 1 92 ? -0.889 -4.147 12.439 1.00 81.94 92 ASN A N 1
ATOM 754 C CA . ASN A 1 92 ? -1.130 -4.324 11.018 1.00 81.94 92 ASN A CA 1
ATOM 755 C C . ASN A 1 92 ? -1.650 -3.017 10.423 1.00 81.94 92 ASN A C 1
ATOM 757 O O . ASN A 1 92 ? -2.729 -2.556 10.784 1.00 81.94 92 ASN A O 1
ATOM 761 N N . CYS A 1 93 ? -0.927 -2.427 9.475 1.00 79.06 93 CYS A N 1
ATOM 762 C CA . CYS A 1 93 ? -1.485 -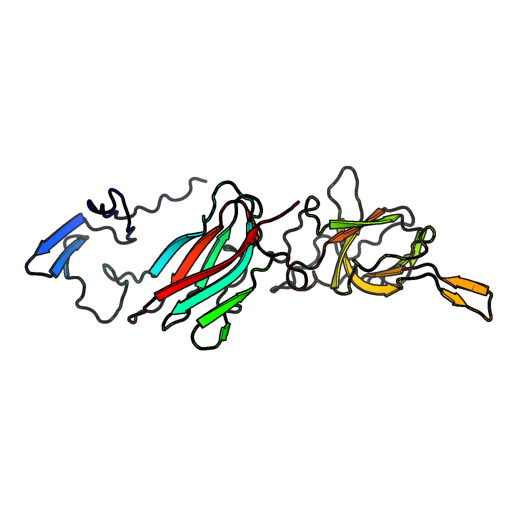1.344 8.669 1.00 79.06 93 CYS A CA 1
ATOM 763 C C . CYS A 1 93 ? -2.460 -1.941 7.645 1.00 79.06 93 CYS A C 1
ATOM 765 O O . CYS A 1 93 ? -2.046 -2.717 6.793 1.00 79.06 93 CYS A O 1
ATOM 767 N N . THR A 1 94 ? -3.755 -1.642 7.750 1.00 75.81 94 THR A N 1
ATOM 768 C CA . THR A 1 94 ? -4.802 -2.222 6.879 1.00 75.81 94 THR A CA 1
ATOM 769 C C . THR A 1 94 ? -5.235 -1.286 5.757 1.00 75.81 94 THR A C 1
ATOM 771 O O . THR A 1 94 ? -5.779 -1.727 4.743 1.00 75.81 94 THR A O 1
ATOM 774 N N . SER A 1 95 ? -4.996 0.010 5.939 1.00 74.81 95 SER A N 1
ATOM 775 C CA . SER A 1 95 ? -5.289 1.051 4.966 1.00 74.81 95 SER A CA 1
ATOM 776 C C . SER A 1 95 ? -4.261 2.159 5.096 1.00 74.81 95 SER A C 1
ATOM 778 O O . SER A 1 95 ? -3.977 2.623 6.202 1.00 74.81 95 SER A O 1
ATOM 780 N N . LEU A 1 96 ? -3.731 2.592 3.961 1.00 77.50 96 LEU A N 1
ATOM 781 C CA . LEU A 1 96 ? -2.904 3.776 3.840 1.00 77.50 96 LEU A CA 1
ATOM 782 C C . LEU A 1 96 ? -3.248 4.412 2.499 1.00 77.50 96 LEU A C 1
ATOM 784 O O . LEU A 1 96 ? -3.192 3.758 1.463 1.00 77.50 96 LEU A O 1
ATOM 788 N N . PHE A 1 97 ? -3.679 5.667 2.512 1.00 75.88 97 PHE A N 1
ATOM 789 C CA . PHE A 1 97 ? -3.998 6.365 1.274 1.00 75.88 97 PHE A CA 1
ATOM 790 C C . PHE A 1 97 ? -3.699 7.852 1.382 1.00 75.88 97 PHE A C 1
ATOM 792 O O . PHE A 1 97 ? -3.788 8.464 2.453 1.00 75.88 97 PHE A O 1
ATOM 799 N N . THR A 1 98 ? -3.374 8.439 0.239 1.00 79.56 98 THR A N 1
ATOM 800 C CA . THR A 1 98 ? -3.296 9.882 0.049 1.00 79.56 98 THR A CA 1
ATOM 801 C C . THR A 1 98 ? -4.275 10.292 -1.049 1.00 79.56 98 THR A C 1
ATOM 803 O O . THR A 1 98 ? -4.808 9.461 -1.784 1.00 79.56 98 THR A O 1
ATOM 806 N N . ASP A 1 99 ? -4.553 11.584 -1.158 1.00 79.06 99 ASP A N 1
ATOM 807 C CA . ASP A 1 99 ? -5.487 12.118 -2.151 1.00 79.06 99 ASP A CA 1
ATOM 808 C C . ASP A 1 99 ? -4.930 12.114 -3.584 1.00 79.06 99 ASP A C 1
ATOM 810 O O . ASP A 1 99 ? -5.696 12.028 -4.542 1.00 79.06 99 ASP A O 1
ATOM 814 N N . LEU A 1 100 ? -3.602 12.193 -3.733 1.00 72.25 100 LEU A N 1
ATOM 815 C CA . LEU A 1 100 ? -2.931 12.169 -5.036 1.00 72.25 100 LEU A CA 1
ATOM 816 C C . LEU A 1 100 ? -2.436 10.775 -5.434 1.00 72.25 100 LEU A C 1
ATOM 818 O O . LEU A 1 100 ? -2.331 10.512 -6.628 1.00 72.25 100 LEU A O 1
ATOM 822 N N . ASN A 1 101 ? -2.183 9.885 -4.468 1.00 63.31 101 ASN A N 1
ATOM 823 C CA . ASN A 1 101 ? -1.756 8.510 -4.706 1.00 63.31 101 ASN A CA 1
ATOM 824 C C . ASN A 1 101 ? -2.609 7.543 -3.865 1.00 63.31 101 ASN A C 1
ATOM 826 O O . ASN A 1 101 ? -2.454 7.419 -2.652 1.00 63.31 101 ASN A O 1
ATOM 830 N N . THR A 1 102 ? -3.447 6.750 -4.525 1.00 53.94 102 THR A N 1
ATOM 831 C CA . THR A 1 102 ? -4.132 5.600 -3.907 1.00 53.94 102 THR A CA 1
ATOM 832 C C . THR A 1 102 ? -3.218 4.381 -3.717 1.00 53.94 102 THR A C 1
ATOM 834 O O . THR A 1 102 ? -3.666 3.361 -3.206 1.00 53.94 102 THR A O 1
ATOM 837 N N . GLY A 1 103 ? -1.955 4.469 -4.154 1.00 51.91 103 GLY A N 1
ATOM 838 C CA . GLY A 1 103 ? -1.053 3.328 -4.309 1.00 51.91 103 GLY A CA 1
ATOM 839 C C . GLY A 1 103 ? -0.046 3.096 -3.189 1.00 51.91 103 GLY A C 1
ATOM 840 O O . GLY A 1 103 ? 0.631 2.078 -3.234 1.00 51.91 103 GLY A O 1
ATOM 841 N N . ALA A 1 104 ? 0.080 3.973 -2.192 1.00 54.06 104 ALA A N 1
ATOM 842 C CA . ALA A 1 104 ? 1.070 3.752 -1.146 1.00 54.06 104 ALA A CA 1
ATOM 843 C C . ALA A 1 104 ? 0.546 2.762 -0.099 1.00 54.06 104 ALA A C 1
ATOM 845 O O . ALA A 1 104 ? -0.349 3.073 0.669 1.00 54.06 104 ALA A O 1
ATOM 846 N N . MET A 1 105 ? 1.173 1.593 -0.062 1.00 53.62 105 MET A N 1
ATOM 847 C CA . MET A 1 105 ? 0.885 0.422 0.761 1.00 53.62 105 MET A CA 1
ATOM 848 C C . MET A 1 105 ? -0.440 -0.321 0.469 1.00 53.62 105 MET A C 1
ATOM 850 O O . MET A 1 105 ? -1.486 0.283 0.256 1.00 53.62 105 MET A O 1
ATOM 854 N N . PRO A 1 106 ? -0.410 -1.666 0.445 1.00 49.94 106 PRO A N 1
ATOM 855 C CA . PRO A 1 106 ? -1.550 -2.492 0.096 1.00 49.94 106 PRO A CA 1
ATOM 856 C C . PRO A 1 106 ? -2.778 -2.311 0.994 1.00 49.94 106 PRO A C 1
ATOM 858 O O . PRO A 1 106 ? -2.803 -2.712 2.148 1.00 49.94 106 PRO A O 1
ATOM 861 N N . GLY A 1 107 ? -3.855 -1.782 0.419 1.00 42.28 107 GLY A N 1
ATOM 862 C CA . GLY A 1 107 ? -5.192 -1.857 0.998 1.00 42.28 107 GLY A CA 1
ATOM 863 C C . GLY A 1 107 ? -5.910 -3.147 0.590 1.00 42.28 107 GLY A C 1
ATOM 864 O O . GLY A 1 107 ? -6.000 -3.467 -0.593 1.00 42.28 107 GLY A O 1
ATOM 865 N N . THR A 1 108 ? -6.485 -3.848 1.570 1.00 39.03 108 THR A N 1
ATOM 866 C CA . THR A 1 108 ? -7.556 -4.880 1.508 1.00 39.03 108 THR A CA 1
ATOM 867 C C . THR A 1 108 ? -7.410 -6.133 0.619 1.00 39.03 108 THR A C 1
ATOM 869 O O . THR A 1 108 ? -8.012 -7.143 0.964 1.00 39.03 108 THR A O 1
ATOM 872 N N . ASN A 1 109 ? -6.619 -6.139 -0.462 1.00 38.34 109 ASN A N 1
ATOM 873 C CA . ASN A 1 109 ? -6.580 -7.232 -1.457 1.00 38.34 109 ASN A CA 1
ATOM 874 C C . ASN A 1 109 ? -5.174 -7.802 -1.733 1.00 38.34 109 ASN A C 1
ATOM 876 O O . ASN A 1 109 ? -4.971 -8.550 -2.686 1.00 38.34 109 ASN A O 1
ATOM 880 N N . ILE A 1 110 ? -4.193 -7.452 -0.907 1.00 43.81 110 ILE A N 1
ATOM 881 C CA . ILE A 1 110 ? -2.815 -7.959 -0.943 1.00 43.81 110 ILE A CA 1
ATOM 882 C C . ILE A 1 110 ? -2.517 -8.454 0.476 1.00 43.81 110 ILE A C 1
ATOM 884 O O . ILE A 1 110 ? -3.031 -7.843 1.417 1.00 43.81 110 ILE A O 1
ATOM 888 N N . PRO A 1 111 ? -1.795 -9.582 0.648 1.00 44.56 111 PRO A N 1
ATOM 889 C CA . PRO A 1 111 ? -1.654 -10.258 1.934 1.00 44.56 111 PRO A CA 1
ATOM 890 C C . PRO A 1 111 ? -1.333 -9.296 3.087 1.00 44.56 111 PRO A C 1
ATOM 892 O O . PRO A 1 111 ? -0.604 -8.321 2.881 1.00 44.56 111 PRO A O 1
ATOM 895 N N . PRO A 1 112 ? -1.888 -9.563 4.283 1.00 45.56 112 PRO A N 1
ATOM 896 C CA . PRO A 1 112 ? -1.814 -8.668 5.428 1.00 45.56 112 PRO A CA 1
ATOM 897 C C . PRO A 1 112 ? -0.370 -8.242 5.715 1.00 45.56 112 PRO A C 1
ATOM 899 O O . PRO A 1 112 ? 0.542 -9.059 5.826 1.00 45.56 112 PRO A O 1
ATOM 902 N N . LEU A 1 113 ? -0.198 -6.926 5.826 1.00 50.69 113 LEU A N 1
ATOM 903 C CA . LEU A 1 113 ? 1.045 -6.148 5.865 1.00 50.69 113 LEU A CA 1
ATOM 904 C C . LEU A 1 113 ? 1.994 -6.392 7.045 1.00 50.69 113 LEU A C 1
ATOM 906 O O . LEU A 1 113 ? 2.973 -5.657 7.200 1.00 50.69 113 LEU A O 1
ATOM 910 N N . GLN A 1 114 ? 1.776 -7.435 7.843 1.00 47.19 114 GLN A N 1
ATOM 911 C CA . GLN A 1 114 ? 2.685 -7.796 8.931 1.00 47.19 114 GLN A CA 1
ATOM 912 C C . GLN A 1 114 ? 4.116 -8.085 8.426 1.00 47.19 114 GLN A C 1
ATOM 914 O O . GLN A 1 114 ? 5.069 -8.047 9.194 1.00 47.19 114 GLN A O 1
ATOM 919 N N . THR A 1 115 ? 4.305 -8.330 7.124 1.00 52.72 115 THR A N 1
ATOM 920 C CA . THR A 1 115 ? 5.603 -8.695 6.539 1.00 52.72 115 THR A CA 1
ATOM 921 C C . THR A 1 115 ? 6.562 -7.535 6.262 1.00 52.72 115 THR A C 1
ATOM 923 O O . THR A 1 115 ? 7.708 -7.796 5.900 1.00 52.72 115 THR A O 1
ATOM 926 N N . TRP A 1 116 ? 6.143 -6.267 6.353 1.00 65.00 116 TRP A N 1
ATOM 927 C CA . TRP A 1 116 ? 7.015 -5.138 5.970 1.00 65.00 116 TRP A CA 1
ATOM 928 C C . TRP A 1 116 ? 7.455 -4.238 7.114 1.00 65.00 116 TRP A C 1
ATOM 930 O O . TRP A 1 116 ? 8.402 -3.468 6.924 1.00 65.00 116 TRP A O 1
ATOM 940 N N . PHE A 1 117 ? 6.792 -4.305 8.266 1.00 75.88 117 PHE A N 1
ATOM 941 C CA . PHE A 1 117 ? 7.309 -3.675 9.470 1.00 75.88 117 PHE A CA 1
ATOM 942 C C . PHE A 1 117 ? 8.397 -4.566 10.048 1.00 75.88 117 PHE A C 1
ATOM 944 O O . PHE A 1 117 ? 8.178 -5.733 10.359 1.00 75.88 117 PHE A O 1
ATOM 951 N N . VAL A 1 118 ? 9.592 -4.005 10.168 1.00 80.81 118 VAL A N 1
ATOM 952 C CA . VAL A 1 118 ? 10.723 -4.669 10.808 1.00 80.81 118 VAL A CA 1
ATOM 953 C C . VAL A 1 118 ? 11.074 -3.861 12.037 1.00 80.81 118 VAL A C 1
ATOM 955 O O . VAL A 1 118 ? 11.253 -2.645 11.946 1.00 80.81 118 VAL A O 1
ATOM 958 N N . GLN A 1 119 ? 11.176 -4.537 13.177 1.00 86.94 119 GLN A N 1
ATOM 959 C CA . GLN A 1 119 ? 11.617 -3.897 14.403 1.00 86.94 119 GLN A CA 1
ATOM 960 C C . GLN A 1 119 ? 13.091 -3.493 14.269 1.00 86.94 119 GLN A C 1
ATOM 962 O O . GLN A 1 119 ? 13.954 -4.317 13.954 1.00 86.94 119 GLN A O 1
ATOM 967 N N . LYS A 1 120 ? 13.378 -2.211 14.484 1.00 82.56 120 LYS A N 1
ATOM 968 C CA . LYS A 1 120 ? 14.715 -1.617 14.471 1.00 82.56 120 LYS A CA 1
ATOM 969 C C . LYS A 1 120 ? 14.835 -0.704 15.678 1.00 82.56 120 LYS A C 1
ATOM 971 O O . LYS A 1 120 ? 14.029 0.198 15.840 1.00 82.56 120 LYS A O 1
ATOM 976 N N . GLU A 1 121 ? 15.823 -0.965 16.530 1.00 83.12 121 GLU A N 1
ATOM 977 C CA . GLU A 1 121 ? 16.118 -0.120 17.702 1.00 83.12 121 GLU A CA 1
ATOM 978 C C . GLU A 1 121 ? 14.920 0.087 18.660 1.00 83.12 121 GLU A C 1
ATOM 980 O O . GLU A 1 121 ? 14.862 1.073 19.381 1.00 83.12 121 GLU A O 1
ATOM 985 N N . GLY A 1 122 ? 13.972 -0.862 18.697 1.00 79.56 122 GLY A N 1
ATOM 986 C CA . GLY A 1 122 ? 12.760 -0.780 19.527 1.00 79.56 122 GLY A CA 1
ATOM 987 C C . GLY A 1 122 ? 11.545 -0.154 18.832 1.00 79.56 122 GLY A C 1
ATOM 988 O O . GLY A 1 122 ? 10.438 -0.265 19.348 1.00 79.56 122 GLY A O 1
ATOM 989 N N . GLU A 1 123 ? 11.714 0.402 17.633 1.00 87.81 123 GLU A N 1
ATOM 990 C CA . GLU A 1 123 ? 10.643 0.965 16.809 1.00 87.81 123 GLU A CA 1
ATOM 991 C C . GLU A 1 123 ? 10.290 0.017 15.652 1.00 87.81 123 GLU A C 1
ATOM 993 O O . GLU A 1 123 ? 11.153 -0.640 15.065 1.00 87.81 123 GLU A O 1
ATOM 998 N N . TRP A 1 124 ? 9.015 -0.068 15.285 1.00 86.81 124 TRP A N 1
ATOM 999 C CA . TRP A 1 124 ? 8.586 -0.782 14.086 1.00 86.81 124 TRP A CA 1
ATOM 1000 C C . TRP A 1 124 ? 8.698 0.141 12.884 1.00 86.81 124 TRP A C 1
ATOM 1002 O O . TRP A 1 124 ? 8.034 1.171 12.828 1.00 86.81 124 TRP A O 1
ATOM 1012 N N . PHE A 1 125 ? 9.514 -0.228 11.899 1.00 85.06 125 PHE A N 1
ATOM 1013 C CA . PHE A 1 125 ? 9.828 0.639 10.768 1.00 85.06 125 PHE A CA 1
ATOM 1014 C C . PHE A 1 125 ? 9.486 -0.010 9.428 1.00 85.06 125 PHE A C 1
ATOM 1016 O O . PHE A 1 125 ? 9.784 -1.186 9.197 1.00 85.06 125 PHE A O 1
ATOM 1023 N N . THR A 1 126 ? 8.960 0.789 8.498 1.00 82.12 126 THR A N 1
ATOM 1024 C CA . THR A 1 126 ? 8.773 0.378 7.107 1.00 82.12 126 THR A CA 1
ATOM 1025 C C . THR A 1 126 ? 8.959 1.521 6.103 1.00 82.12 126 THR A C 1
ATOM 1027 O O . THR A 1 126 ? 8.756 2.701 6.399 1.00 82.12 126 THR A O 1
ATOM 1030 N N . TYR A 1 127 ? 9.327 1.157 4.874 1.00 79.25 127 TYR A N 1
ATOM 1031 C CA . TYR A 1 127 ? 9.332 2.071 3.732 1.00 79.25 127 TYR A CA 1
ATOM 1032 C C . TYR A 1 127 ? 7.983 2.014 3.030 1.00 79.25 127 TYR A C 1
ATOM 1034 O O . TYR A 1 127 ? 7.491 0.921 2.762 1.00 79.25 127 TYR A O 1
ATOM 1042 N N . LEU A 1 128 ? 7.427 3.170 2.672 1.00 77.06 128 LEU A N 1
ATOM 1043 C CA . LEU A 1 128 ? 6.200 3.250 1.886 1.00 77.06 128 LEU A CA 1
ATOM 1044 C C . LEU A 1 128 ? 6.492 2.821 0.448 1.00 77.06 128 LEU A C 1
ATOM 1046 O O . LEU A 1 128 ? 7.375 3.364 -0.223 1.00 77.06 128 LEU A O 1
ATOM 1050 N N . ARG A 1 129 ? 5.764 1.801 0.001 1.00 70.12 129 ARG A N 1
ATOM 1051 C CA . ARG A 1 129 ? 5.918 1.189 -1.319 1.00 70.12 129 ARG A CA 1
ATOM 1052 C C . ARG A 1 129 ? 4.633 1.305 -2.102 1.00 70.12 129 ARG A C 1
ATOM 1054 O O . ARG A 1 129 ? 3.562 1.224 -1.502 1.00 70.12 129 ARG A O 1
ATOM 1061 N N . ASP A 1 130 ? 4.759 1.474 -3.409 1.00 64.44 130 ASP A N 1
ATOM 1062 C CA . ASP A 1 130 ? 3.600 1.439 -4.281 1.00 64.44 130 ASP A CA 1
ATOM 1063 C C . ASP A 1 130 ? 3.077 -0.003 -4.398 1.00 64.44 130 ASP A C 1
ATOM 1065 O O . ASP A 1 130 ? 3.822 -0.987 -4.297 1.00 64.44 130 ASP A O 1
ATOM 1069 N N . VAL A 1 131 ? 1.765 -0.140 -4.556 1.00 60.19 131 VAL A N 1
ATOM 1070 C CA . VAL A 1 131 ? 1.094 -1.428 -4.704 1.00 60.19 131 VAL A CA 1
ATOM 1071 C C . VAL A 1 131 ? 1.531 -2.105 -6.006 1.00 60.19 131 VAL A C 1
ATOM 1073 O O . VAL A 1 131 ? 1.344 -1.574 -7.099 1.00 60.19 131 VAL A O 1
ATOM 1076 N N . SER A 1 132 ? 2.079 -3.318 -5.883 1.00 53.59 132 SER A N 1
ATOM 1077 C CA . SER A 1 132 ? 2.432 -4.156 -7.033 1.00 53.59 132 SER A CA 1
ATOM 1078 C C . SER A 1 132 ? 1.194 -4.431 -7.900 1.00 53.59 132 SER A C 1
ATOM 1080 O O . SER A 1 132 ? 0.145 -4.819 -7.386 1.00 53.59 132 SER A O 1
ATOM 1082 N N . GLY A 1 133 ? 1.310 -4.199 -9.211 1.00 53.69 133 GLY A N 1
ATOM 1083 C CA . GLY A 1 133 ? 0.245 -4.422 -10.198 1.00 53.69 133 GLY A CA 1
ATOM 1084 C C . GLY A 1 133 ? -0.694 -3.236 -10.463 1.00 53.69 133 GLY A C 1
ATOM 1085 O O . GLY A 1 133 ? -1.475 -3.300 -11.411 1.00 53.69 133 GLY A O 1
ATOM 1086 N N . ALA A 1 134 ? -0.618 -2.138 -9.700 1.00 54.91 134 ALA A N 1
ATOM 1087 C CA . ALA A 1 134 ? -1.360 -0.915 -10.009 1.00 54.91 134 ALA A CA 1
ATOM 1088 C C . ALA A 1 134 ? -0.602 -0.086 -11.062 1.00 54.91 134 ALA A C 1
ATOM 1090 O O . ALA A 1 134 ? 0.378 0.587 -10.758 1.00 54.91 134 ALA A O 1
ATOM 1091 N N . THR A 1 135 ? -1.037 -0.143 -12.322 1.00 63.12 135 THR A N 1
ATOM 1092 C CA . THR A 1 135 ? -0.414 0.614 -13.418 1.00 63.12 135 THR A CA 1
ATOM 1093 C C . THR A 1 135 ? -1.113 1.952 -13.620 1.00 63.12 135 THR A C 1
ATOM 1095 O O . THR A 1 135 ? -2.290 1.985 -13.982 1.00 63.12 135 THR A O 1
ATOM 1098 N N . ASN A 1 136 ? -0.388 3.057 -13.453 1.00 66.44 136 ASN A N 1
ATOM 1099 C CA . ASN A 1 136 ? -0.872 4.390 -13.792 1.00 66.44 136 ASN A CA 1
ATOM 1100 C C . ASN A 1 136 ? 0.101 5.076 -14.759 1.00 66.44 136 ASN A C 1
ATOM 1102 O O . ASN A 1 136 ? 1.176 5.536 -14.387 1.00 66.44 136 ASN A O 1
ATOM 1106 N N . PHE A 1 137 ? -0.304 5.171 -16.026 1.00 70.75 137 PHE A N 1
ATOM 1107 C CA . PHE A 1 137 ? 0.510 5.754 -17.098 1.00 70.75 137 PHE A CA 1
ATOM 1108 C C . PHE A 1 137 ? 0.659 7.282 -17.003 1.00 70.75 137 PHE A C 1
ATOM 1110 O O . PHE A 1 137 ? 1.374 7.878 -17.804 1.00 70.75 137 PHE A O 1
ATOM 1117 N N . ARG A 1 138 ? -0.020 7.934 -16.047 1.00 67.75 138 ARG A N 1
ATOM 1118 C CA . ARG A 1 138 ? 0.136 9.371 -15.767 1.00 67.75 138 ARG A CA 1
ATOM 1119 C C . ARG A 1 138 ? 1.260 9.660 -14.773 1.00 67.75 138 ARG A C 1
ATOM 1121 O O . ARG A 1 138 ? 1.608 10.827 -14.590 1.00 67.75 138 ARG A O 1
ATOM 1128 N N . ASP A 1 139 ? 1.803 8.632 -14.129 1.00 68.81 139 ASP A N 1
ATOM 1129 C CA . ASP A 1 139 ? 2.866 8.791 -13.147 1.00 68.81 139 ASP A CA 1
ATOM 1130 C C . ASP A 1 139 ? 4.216 9.020 -13.833 1.00 68.81 139 ASP A C 1
ATOM 1132 O O . ASP A 1 139 ? 4.489 8.502 -14.913 1.00 68.81 139 ASP A O 1
ATOM 1136 N N . ARG A 1 140 ? 5.113 9.772 -13.179 1.00 69.94 140 ARG A N 1
ATOM 1137 C CA . ARG A 1 140 ? 6.476 10.046 -13.689 1.00 69.94 140 ARG A CA 1
ATOM 1138 C C . ARG A 1 140 ? 7.341 8.772 -13.790 1.00 69.94 140 ARG A C 1
ATOM 1140 O O . ARG A 1 140 ? 8.412 8.790 -14.393 1.00 69.94 140 ARG A O 1
ATOM 1147 N N . SER A 1 141 ? 6.898 7.672 -13.182 1.00 74.50 141 SER A N 1
ATOM 1148 C CA . SER A 1 141 ? 7.502 6.343 -13.305 1.00 74.50 141 SER A CA 1
ATOM 1149 C C . SER A 1 141 ? 7.263 5.707 -14.679 1.00 74.50 141 SER A C 1
ATOM 1151 O O . SER A 1 141 ? 8.045 4.837 -15.063 1.00 74.50 141 SER A O 1
ATOM 1153 N N . ALA A 1 142 ? 6.244 6.153 -15.425 1.00 77.94 142 ALA A N 1
ATOM 1154 C CA . ALA A 1 142 ? 5.983 5.746 -16.799 1.00 77.94 142 ALA A CA 1
ATOM 1155 C C . ALA A 1 142 ? 6.817 6.597 -17.765 1.00 77.94 142 ALA A C 1
ATOM 1157 O O . ALA A 1 142 ? 6.689 7.820 -17.816 1.00 77.94 142 ALA A O 1
ATOM 1158 N N . ASN A 1 143 ? 7.695 5.951 -18.528 1.00 84.69 143 ASN A N 1
ATOM 1159 C CA . ASN A 1 143 ? 8.578 6.621 -19.477 1.00 84.69 143 ASN A CA 1
ATOM 1160 C C . ASN A 1 143 ? 8.555 5.891 -20.822 1.00 84.69 143 ASN A C 1
ATOM 1162 O O . ASN A 1 143 ? 8.531 4.662 -20.882 1.00 84.69 143 ASN A O 1
ATOM 1166 N N . GLY A 1 144 ? 8.577 6.658 -21.910 1.00 87.00 144 GLY A N 1
ATOM 1167 C CA . GLY A 1 144 ? 8.741 6.110 -23.253 1.00 87.00 144 GLY A CA 1
ATOM 1168 C C . GLY A 1 144 ? 10.187 5.683 -23.491 1.00 87.00 144 GLY A C 1
ATOM 1169 O O . GLY A 1 144 ? 11.111 6.405 -23.117 1.00 87.00 144 GLY A O 1
ATOM 1170 N N . VAL A 1 145 ? 10.379 4.527 -24.123 1.00 87.88 145 VAL A N 1
ATOM 1171 C CA . VAL A 1 145 ? 11.687 4.095 -24.629 1.00 87.88 145 VAL A CA 1
ATOM 1172 C C . VAL A 1 145 ? 11.860 4.617 -26.053 1.00 87.88 145 VAL A C 1
ATOM 1174 O O . VAL A 1 145 ? 12.760 5.408 -26.331 1.00 87.88 145 VAL A O 1
ATOM 1177 N N . GLY A 1 146 ? 10.957 4.223 -26.953 1.00 87.88 146 GLY A N 1
ATOM 1178 C CA . GLY A 1 146 ? 11.041 4.556 -28.371 1.00 87.88 146 GLY A CA 1
ATOM 1179 C C . GLY A 1 146 ? 10.256 3.594 -29.258 1.00 87.88 146 GLY A C 1
ATOM 1180 O O . GLY A 1 146 ? 9.642 2.643 -28.779 1.00 87.88 146 GLY A O 1
ATOM 1181 N N . VAL A 1 147 ? 10.293 3.855 -30.565 1.00 89.38 147 VAL A N 1
ATOM 1182 C CA . VAL A 1 147 ? 9.728 2.969 -31.592 1.00 89.38 147 VAL A CA 1
ATOM 1183 C C . VAL A 1 147 ? 10.692 1.818 -31.842 1.00 89.38 147 VAL A C 1
ATOM 1185 O O . VAL A 1 147 ? 11.876 2.052 -32.106 1.00 89.38 147 VAL A O 1
ATOM 1188 N N . CYS A 1 148 ? 10.202 0.585 -31.764 1.00 88.44 148 CYS A N 1
ATOM 1189 C CA . CYS A 1 148 ? 11.014 -0.575 -32.083 1.00 88.44 148 CYS A CA 1
ATOM 1190 C C . CYS A 1 148 ? 11.234 -0.692 -33.597 1.00 88.44 148 CYS A C 1
ATOM 1192 O O . CYS A 1 148 ? 10.401 -0.329 -34.428 1.00 88.44 148 CYS A O 1
ATOM 1194 N N . THR A 1 149 ? 12.407 -1.195 -33.950 1.00 88.94 149 THR A N 1
ATOM 1195 C CA . THR A 1 149 ? 12.877 -1.292 -35.340 1.00 88.94 149 THR A CA 1
ATOM 1196 C C . THR A 1 149 ? 13.043 -2.730 -35.793 1.00 88.94 149 THR A C 1
ATOM 1198 O O . THR A 1 149 ? 12.946 -3.020 -36.981 1.00 88.94 149 THR A O 1
ATOM 1201 N N . ASN A 1 150 ? 13.250 -3.636 -34.841 1.00 89.19 150 ASN A N 1
ATOM 1202 C CA . ASN A 1 150 ? 13.319 -5.063 -35.072 1.00 89.19 150 ASN A CA 1
ATOM 1203 C C . ASN A 1 150 ? 12.965 -5.796 -33.773 1.00 89.19 150 ASN A C 1
ATOM 1205 O O . ASN A 1 150 ? 13.261 -5.311 -32.676 1.00 89.19 150 ASN A O 1
ATOM 1209 N N . VAL A 1 151 ? 12.312 -6.947 -33.907 1.00 89.44 151 VAL A N 1
ATOM 1210 C CA . VAL A 1 151 ? 11.914 -7.803 -32.787 1.00 89.44 151 VAL A CA 1
ATOM 1211 C C . VAL A 1 151 ? 12.264 -9.239 -33.149 1.00 89.44 151 VAL A C 1
ATOM 1213 O O . VAL A 1 151 ? 11.862 -9.737 -34.200 1.00 89.44 151 VAL A O 1
ATOM 1216 N N . SER A 1 152 ? 13.052 -9.901 -32.307 1.00 91.06 152 SER A N 1
ATOM 1217 C CA . SER A 1 152 ? 13.555 -11.249 -32.580 1.00 91.06 152 SER A CA 1
ATOM 1218 C C . SER A 1 152 ? 13.694 -12.082 -31.306 1.00 91.06 152 SER A C 1
ATOM 1220 O O . SER A 1 152 ? 13.632 -11.557 -30.200 1.00 91.06 152 SER A O 1
ATOM 1222 N N . GLY A 1 153 ? 13.885 -13.394 -31.454 1.00 88.12 153 GLY A N 1
ATOM 1223 C CA . GLY A 1 153 ? 14.076 -14.314 -30.330 1.00 88.12 153 GLY A CA 1
ATOM 1224 C C . GLY A 1 153 ? 12.813 -15.082 -29.913 1.00 88.12 153 GLY A C 1
ATOM 1225 O O . GLY A 1 153 ? 11.733 -14.878 -30.469 1.00 88.12 153 GLY A O 1
ATOM 1226 N N . PRO A 1 154 ? 12.951 -16.040 -28.979 1.00 87.81 154 PRO A N 1
ATOM 1227 C CA . PRO A 1 154 ? 11.834 -16.827 -28.467 1.00 87.81 154 PRO A CA 1
ATOM 1228 C C . PRO A 1 154 ? 10.956 -16.000 -27.516 1.00 87.81 154 PRO A C 1
ATOM 1230 O O . PRO A 1 154 ? 11.425 -15.049 -26.903 1.00 87.81 154 PRO A O 1
ATOM 1233 N N . VAL A 1 155 ? 9.705 -16.418 -27.304 1.00 82.25 155 VAL A N 1
ATOM 1234 C CA . VAL A 1 155 ? 8.736 -15.710 -26.435 1.00 82.25 155 VAL A CA 1
ATOM 1235 C C . VAL A 1 155 ? 9.214 -15.490 -24.986 1.00 82.25 155 VAL A C 1
ATOM 1237 O O . VAL A 1 155 ? 8.800 -14.527 -24.349 1.00 82.25 155 VAL A O 1
ATOM 1240 N N . ALA A 1 156 ? 10.121 -16.325 -24.472 1.00 82.94 156 ALA A N 1
ATOM 1241 C CA . ALA A 1 156 ? 10.714 -16.172 -23.136 1.00 82.94 156 ALA A CA 1
ATOM 1242 C C . ALA A 1 156 ? 11.943 -15.234 -23.088 1.00 82.94 156 ALA A C 1
ATOM 1244 O O . ALA A 1 156 ? 12.484 -14.971 -22.018 1.00 82.94 156 ALA A O 1
ATOM 1245 N N . ALA A 1 157 ? 12.424 -14.763 -24.240 1.00 86.50 157 ALA A N 1
ATOM 1246 C CA . ALA A 1 157 ? 13.574 -13.868 -24.364 1.00 86.50 157 ALA A CA 1
ATOM 1247 C C . ALA A 1 157 ? 13.469 -13.054 -25.665 1.00 86.50 157 ALA A C 1
ATOM 1249 O O . ALA A 1 157 ? 14.311 -13.163 -26.559 1.00 86.50 157 ALA A O 1
ATOM 1250 N N . VAL A 1 158 ? 12.398 -12.270 -25.784 1.00 90.44 158 VAL A N 1
ATOM 1251 C CA . VAL A 1 158 ? 12.149 -11.410 -26.943 1.00 90.44 158 VAL A CA 1
ATOM 1252 C C . VAL A 1 158 ? 13.092 -10.218 -26.875 1.00 90.44 158 VAL A C 1
ATOM 1254 O O . VAL A 1 158 ? 13.056 -9.452 -25.915 1.00 90.44 158 VAL A O 1
ATOM 1257 N N . VAL A 1 159 ? 13.927 -10.050 -27.894 1.00 90.81 159 VAL A N 1
ATOM 1258 C CA . VAL A 1 159 ? 14.854 -8.929 -28.052 1.00 90.81 159 VAL A CA 1
ATOM 1259 C C . VAL A 1 159 ? 14.197 -7.865 -28.921 1.00 90.81 159 VAL A C 1
ATOM 1261 O O . VAL A 1 159 ? 13.854 -8.122 -30.075 1.00 90.81 159 VAL A O 1
ATOM 1264 N N . ILE A 1 160 ? 14.039 -6.668 -28.364 1.00 90.81 160 ILE A N 1
ATOM 1265 C CA . ILE A 1 160 ? 13.462 -5.491 -29.014 1.00 90.81 160 ILE A CA 1
ATOM 1266 C C . ILE A 1 160 ? 14.582 -4.484 -29.264 1.0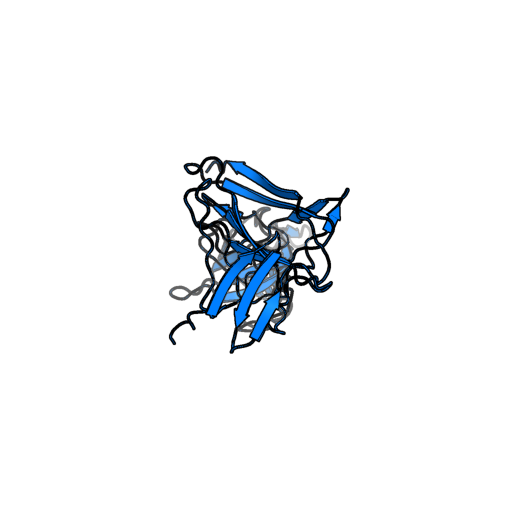0 90.81 160 ILE A C 1
ATOM 1268 O O . ILE A 1 160 ? 15.231 -4.040 -28.317 1.00 90.81 160 ILE A O 1
ATOM 1272 N N . GLU A 1 161 ? 14.800 -4.113 -30.522 1.00 91.19 161 GLU A N 1
ATOM 1273 C CA . GLU A 1 161 ? 15.893 -3.235 -30.953 1.00 91.19 161 GLU A CA 1
ATOM 1274 C C . GLU A 1 161 ? 15.404 -1.830 -31.324 1.00 91.19 161 GLU A C 1
ATOM 1276 O O . GLU A 1 161 ? 14.362 -1.664 -31.971 1.00 91.19 161 GLU A O 1
ATOM 1281 N N . PHE A 1 162 ? 16.206 -0.815 -30.992 1.00 89.25 162 PHE A N 1
ATOM 1282 C CA . PHE A 1 162 ? 15.910 0.601 -31.226 1.00 89.25 162 PHE A CA 1
ATOM 1283 C C . PHE A 1 162 ? 17.023 1.255 -32.063 1.00 89.25 162 PHE A C 1
ATOM 1285 O O . PHE A 1 162 ? 17.995 1.774 -31.525 1.00 89.25 162 PHE A O 1
ATOM 1292 N N . ALA A 1 163 ? 16.906 1.246 -33.394 1.00 77.25 163 ALA A N 1
ATOM 1293 C CA . ALA A 1 163 ? 17.988 1.704 -34.278 1.00 77.25 163 ALA A CA 1
ATOM 1294 C C . ALA A 1 163 ? 18.166 3.234 -34.366 1.00 77.25 163 ALA A C 1
ATOM 1296 O O . ALA A 1 163 ? 19.217 3.700 -34.793 1.00 77.25 163 ALA A O 1
ATOM 1297 N N . ASN A 1 164 ? 17.169 4.025 -33.953 1.00 71.44 164 ASN A N 1
ATOM 1298 C CA . ASN A 1 164 ? 17.200 5.493 -34.053 1.00 71.44 164 ASN A CA 1
ATOM 1299 C C . ASN A 1 164 ? 17.633 6.187 -32.747 1.00 71.44 164 ASN A C 1
ATOM 1301 O O . ASN A 1 164 ? 17.284 7.346 -32.519 1.00 71.44 164 ASN A O 1
ATOM 1305 N N . GLN A 1 165 ? 18.340 5.479 -31.862 1.00 71.38 165 GLN A N 1
ATOM 1306 C CA . GLN A 1 165 ? 18.844 6.023 -30.602 1.00 71.38 165 GLN A CA 1
ATOM 1307 C C . GLN A 1 165 ? 20.257 5.504 -30.315 1.00 71.38 165 GLN A C 1
ATOM 1309 O O . GLN A 1 165 ? 20.519 4.309 -30.416 1.00 71.38 165 GLN A O 1
ATOM 1314 N N . ASP A 1 166 ? 21.155 6.397 -29.895 1.00 72.19 166 ASP A N 1
ATOM 1315 C CA . ASP A 1 166 ? 22.524 6.027 -29.504 1.00 72.19 166 ASP A CA 1
ATOM 1316 C C . ASP A 1 166 ? 22.582 5.394 -28.102 1.00 72.19 166 ASP A C 1
ATOM 1318 O O . ASP A 1 166 ? 23.516 4.655 -27.775 1.00 72.19 166 ASP A O 1
ATOM 1322 N N . SER A 1 167 ? 21.590 5.694 -27.253 1.00 80.25 167 SER A N 1
ATOM 1323 C CA . SER A 1 167 ? 21.499 5.188 -25.884 1.00 80.25 167 SER A CA 1
ATOM 1324 C C . SER A 1 167 ? 20.061 5.174 -25.354 1.00 80.25 167 SER A C 1
ATOM 1326 O O . SER A 1 167 ? 19.340 6.155 -25.520 1.00 80.25 167 SER A O 1
ATOM 1328 N N . LEU A 1 168 ? 19.679 4.122 -24.618 1.00 81.25 168 LEU A N 1
ATOM 1329 C CA . LEU A 1 168 ? 18.370 3.985 -23.940 1.00 81.25 168 LEU A CA 1
ATOM 1330 C C . LEU A 1 168 ? 18.280 4.760 -22.609 1.00 81.25 168 LEU A C 1
ATOM 1332 O O . LEU A 1 168 ? 17.347 4.580 -21.824 1.00 81.25 168 LEU A O 1
ATOM 1336 N N . GLY A 1 169 ? 19.273 5.604 -22.312 1.00 81.06 169 GLY A N 1
ATOM 1337 C CA . GLY A 1 169 ? 19.371 6.327 -21.046 1.00 81.06 169 GLY A CA 1
ATOM 1338 C C . GLY A 1 169 ? 19.666 5.410 -19.854 1.00 81.06 169 GLY A C 1
ATOM 1339 O O . GLY A 1 169 ? 19.924 4.215 -20.005 1.00 81.06 169 GLY A O 1
ATOM 1340 N N . SER A 1 170 ? 19.674 5.975 -18.644 1.00 83.06 170 SER A N 1
ATOM 1341 C CA . SER A 1 170 ? 19.935 5.246 -17.388 1.00 83.06 170 SER A CA 1
ATOM 1342 C C . SER A 1 170 ? 18.666 4.873 -16.622 1.00 83.06 170 SER A C 1
ATOM 1344 O O . SER A 1 170 ? 18.743 4.124 -15.651 1.00 83.06 170 SER A O 1
ATOM 1346 N N . LEU A 1 171 ? 17.508 5.389 -17.051 1.00 81.19 171 LEU A N 1
ATOM 1347 C CA . LEU A 1 171 ? 16.269 5.264 -16.296 1.00 81.19 171 LEU A CA 1
ATOM 1348 C C . LEU A 1 171 ? 15.754 3.830 -16.278 1.00 81.19 171 LEU A C 1
ATOM 1350 O O 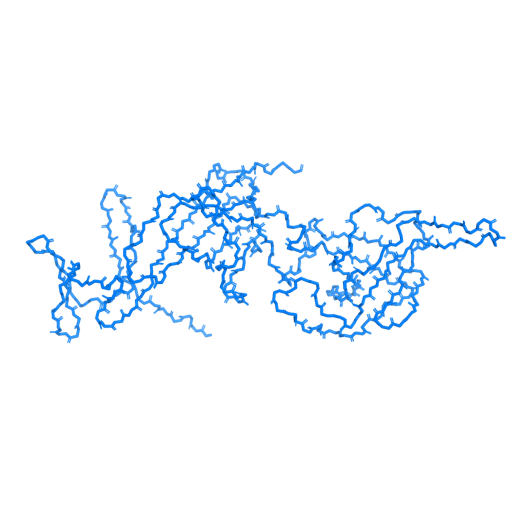. LEU A 1 171 ? 15.437 3.378 -15.199 1.00 81.19 171 LEU A O 1
ATOM 1354 N N . LEU A 1 172 ? 15.713 3.090 -17.388 1.00 84.94 172 LEU A N 1
ATOM 1355 C CA . LEU A 1 172 ? 15.254 1.690 -17.395 1.00 84.94 172 LEU A CA 1
ATOM 1356 C C . LEU A 1 172 ? 16.203 0.766 -16.600 1.00 84.94 172 LEU A C 1
ATOM 1358 O O . LEU A 1 172 ? 17.423 0.868 -16.751 1.00 84.94 172 LEU A O 1
ATOM 1362 N N . SER A 1 173 ? 15.654 -0.154 -15.806 1.00 84.88 173 SER A N 1
ATOM 1363 C CA . SER A 1 173 ? 16.358 -1.175 -15.015 1.00 84.88 173 SER A CA 1
ATOM 1364 C C . SER A 1 173 ? 15.827 -2.584 -15.302 1.00 84.88 173 SER A C 1
ATOM 1366 O O . SER A 1 173 ? 14.682 -2.763 -15.706 1.00 84.88 173 SER A O 1
ATOM 1368 N N . VAL A 1 174 ? 16.665 -3.601 -15.069 1.00 83.19 174 VAL A N 1
ATOM 1369 C CA . VAL A 1 174 ? 16.237 -5.010 -15.118 1.00 83.19 174 VAL A CA 1
ATOM 1370 C C . VAL A 1 174 ? 15.177 -5.241 -14.037 1.00 83.19 174 VAL A C 1
ATOM 1372 O O . VAL A 1 174 ? 15.369 -4.825 -12.895 1.00 83.19 174 VAL A O 1
ATOM 1375 N N . GLY A 1 175 ? 14.068 -5.878 -14.406 1.00 77.44 175 GLY A N 1
ATOM 1376 C CA . GLY A 1 175 ? 12.883 -6.074 -13.569 1.00 77.44 175 GLY A CA 1
ATOM 1377 C C . GLY A 1 175 ? 11.771 -5.042 -13.781 1.00 77.44 175 GLY A C 1
ATOM 1378 O O . GLY A 1 175 ? 10.656 -5.289 -13.335 1.00 77.44 175 GLY A O 1
ATOM 1379 N N . ASP A 1 176 ? 12.022 -3.931 -14.485 1.00 79.12 176 ASP A N 1
ATOM 1380 C CA . ASP A 1 176 ? 10.967 -2.962 -14.808 1.00 79.12 176 ASP A CA 1
ATOM 1381 C C . ASP A 1 176 ? 9.929 -3.573 -15.765 1.00 79.12 176 ASP A C 1
ATOM 1383 O O . ASP A 1 176 ? 10.255 -4.388 -16.636 1.00 79.12 176 ASP A O 1
ATOM 1387 N N . GLY A 1 177 ? 8.669 -3.160 -15.614 1.00 81.50 177 GLY A N 1
ATOM 1388 C CA . GLY A 1 177 ? 7.583 -3.637 -16.459 1.00 81.50 177 GLY A CA 1
ATOM 1389 C C . GLY A 1 177 ? 7.569 -2.922 -17.807 1.00 81.50 177 GLY A C 1
ATOM 1390 O O . GLY A 1 177 ? 7.508 -1.693 -17.850 1.00 81.50 177 GLY A O 1
ATOM 1391 N N . VAL A 1 178 ? 7.590 -3.675 -18.904 1.00 87.38 178 VAL A N 1
ATOM 1392 C CA . VAL A 1 178 ? 7.579 -3.156 -20.276 1.00 87.38 178 VAL A CA 1
ATOM 1393 C C . VAL A 1 178 ? 6.183 -3.304 -20.879 1.00 87.38 178 VAL A C 1
ATOM 1395 O O . VAL A 1 178 ? 5.508 -4.319 -20.695 1.00 87.38 178 VAL A O 1
ATOM 1398 N N . TYR A 1 179 ? 5.749 -2.279 -21.608 1.00 87.31 179 TYR A N 1
ATOM 1399 C CA . TYR A 1 179 ? 4.437 -2.194 -22.237 1.00 87.31 179 TYR A CA 1
ATOM 1400 C C . TYR A 1 179 ? 4.585 -1.784 -23.701 1.00 87.31 179 TYR A C 1
ATOM 1402 O O . TYR A 1 179 ? 5.443 -0.969 -24.049 1.00 87.31 179 TYR A O 1
ATOM 1410 N N . LEU A 1 180 ? 3.709 -2.324 -24.541 1.00 88.81 180 LEU A N 1
ATOM 1411 C CA . LEU A 1 180 ? 3.495 -1.834 -25.899 1.00 88.81 180 LEU A CA 1
ATOM 1412 C C . LEU A 1 180 ? 2.378 -0.790 -25.887 1.00 88.81 180 LEU A C 1
ATOM 1414 O O . LEU A 1 180 ? 1.383 -0.938 -25.168 1.00 88.81 180 LEU A O 1
ATOM 1418 N N . ASP A 1 181 ? 2.539 0.260 -26.681 1.00 87.50 181 ASP A N 1
ATOM 1419 C CA . ASP A 1 181 ? 1.450 1.175 -26.994 1.00 87.50 181 ASP A CA 1
ATOM 1420 C C . ASP A 1 181 ? 0.418 0.474 -27.890 1.00 87.50 181 ASP A C 1
ATOM 1422 O O . ASP A 1 181 ? 0.771 -0.213 -28.845 1.00 87.50 181 ASP A O 1
ATOM 1426 N N . ASN A 1 182 ? -0.864 0.634 -27.564 1.00 83.12 182 ASN A N 1
ATOM 1427 C CA . ASN A 1 182 ? -1.984 0.013 -28.277 1.00 83.12 182 ASN A CA 1
ATOM 1428 C C . ASN A 1 182 ? -3.069 1.050 -28.593 1.00 83.12 182 ASN A C 1
ATOM 1430 O O . ASN A 1 182 ? -4.263 0.779 -28.445 1.00 83.12 182 ASN A O 1
ATOM 1434 N N . ALA A 1 183 ? -2.668 2.264 -28.975 1.00 77.12 183 ALA A N 1
ATOM 1435 C CA . ALA A 1 183 ? -3.597 3.342 -29.286 1.00 77.12 183 ALA A CA 1
ATOM 1436 C C . ALA A 1 183 ? -4.674 2.891 -30.306 1.00 77.12 183 ALA A C 1
ATOM 1438 O O . ALA A 1 183 ? -4.345 2.295 -31.333 1.00 77.12 183 ALA A O 1
ATOM 1439 N N . PRO A 1 184 ? -5.972 3.169 -30.059 1.00 75.62 184 PRO A N 1
ATOM 1440 C CA . PRO A 1 184 ? -6.528 4.050 -29.023 1.00 75.62 184 PRO A CA 1
ATOM 1441 C C . PRO A 1 184 ? -6.820 3.371 -27.667 1.00 75.62 184 PRO A C 1
ATOM 1443 O O . PRO A 1 184 ? -7.393 4.005 -26.781 1.00 75.62 184 PRO A O 1
ATOM 1446 N N . ASN A 1 185 ? -6.488 2.092 -27.501 1.00 80.38 185 ASN A N 1
ATOM 1447 C CA . ASN A 1 185 ? -6.701 1.340 -26.266 1.00 80.38 185 ASN A CA 1
ATOM 1448 C C . ASN A 1 185 ? -5.570 1.576 -25.251 1.00 80.38 185 ASN A C 1
ATOM 1450 O O . ASN A 1 185 ? -4.535 2.165 -25.557 1.00 80.38 185 ASN A O 1
ATOM 1454 N N . ALA A 1 186 ? -5.770 1.093 -24.023 1.00 77.81 186 ALA A N 1
ATOM 1455 C CA . ALA A 1 186 ? -4.737 1.138 -22.995 1.00 77.81 186 ALA A CA 1
ATOM 1456 C C . ALA A 1 186 ? -3.489 0.327 -23.415 1.00 77.81 186 ALA A C 1
ATOM 1458 O O . ALA A 1 186 ? -3.648 -0.727 -24.046 1.00 77.81 186 ALA A O 1
ATOM 1459 N N . PRO A 1 187 ? -2.273 0.771 -23.036 1.00 83.88 187 PRO A N 1
ATOM 1460 C CA . PRO A 1 187 ? -1.043 0.026 -23.289 1.00 83.88 187 PRO A CA 1
ATOM 1461 C C . PRO A 1 187 ? -1.120 -1.406 -22.749 1.00 83.88 187 PRO A C 1
ATOM 1463 O O . PRO A 1 187 ? -1.632 -1.640 -21.650 1.00 83.88 187 PRO A O 1
ATOM 1466 N N . ILE A 1 188 ? -0.598 -2.367 -23.511 1.00 83.75 188 ILE A N 1
ATOM 1467 C CA . ILE A 1 188 ? -0.609 -3.786 -23.136 1.00 83.75 188 ILE A CA 1
ATOM 1468 C C . ILE A 1 188 ? 0.711 -4.120 -22.450 1.00 83.75 188 ILE A C 1
ATOM 1470 O O . ILE A 1 188 ? 1.786 -3.814 -22.963 1.00 83.75 188 ILE A O 1
ATOM 1474 N N . PHE A 1 189 ? 0.636 -4.767 -21.289 1.00 81.00 189 PHE A N 1
ATOM 1475 C CA . PHE A 1 189 ? 1.820 -5.295 -20.623 1.00 81.00 189 PHE A CA 1
ATOM 1476 C C . PHE A 1 189 ? 2.389 -6.469 -21.418 1.00 81.00 189 PHE A C 1
ATOM 1478 O O . PHE A 1 189 ? 1.674 -7.443 -21.654 1.00 81.00 189 PHE A O 1
ATOM 1485 N N . ILE A 1 190 ? 3.659 -6.376 -21.811 1.00 82.00 190 ILE A N 1
ATOM 1486 C CA . ILE A 1 190 ? 4.328 -7.428 -22.583 1.00 82.00 190 ILE A CA 1
ATOM 1487 C C . ILE A 1 190 ? 5.240 -8.295 -21.731 1.00 82.00 190 ILE A C 1
ATOM 1489 O O . ILE A 1 190 ? 5.477 -9.424 -22.120 1.00 82.00 190 ILE A O 1
ATOM 1493 N N . GLY A 1 191 ? 5.746 -7.801 -20.598 1.00 81.81 191 GLY A N 1
ATOM 1494 C CA . GLY A 1 191 ? 6.631 -8.567 -19.720 1.00 81.81 191 GLY A CA 1
ATOM 1495 C C . GLY A 1 191 ? 7.647 -7.709 -18.969 1.00 81.81 191 GLY A C 1
ATOM 1496 O O . GLY A 1 191 ? 7.700 -6.489 -19.130 1.00 81.81 191 GLY A O 1
ATOM 1497 N N . ALA A 1 192 ? 8.468 -8.344 -18.134 1.00 81.56 192 ALA A N 1
ATOM 1498 C CA . ALA A 1 192 ? 9.552 -7.675 -17.414 1.00 81.56 192 ALA A CA 1
ATOM 1499 C C . ALA A 1 192 ? 10.835 -7.607 -18.256 1.00 81.56 192 ALA A C 1
ATOM 1501 O O . ALA A 1 192 ? 11.179 -8.569 -18.948 1.00 81.56 192 ALA A O 1
ATOM 1502 N N . ALA A 1 193 ? 11.586 -6.509 -18.150 1.00 86.19 193 ALA A N 1
ATOM 1503 C CA . ALA A 1 193 ? 12.909 -6.404 -18.762 1.00 86.19 193 ALA A CA 1
ATOM 1504 C C . ALA A 1 193 ? 13.900 -7.355 -18.065 1.00 86.19 193 ALA A C 1
ATOM 1506 O O . ALA A 1 193 ? 14.211 -7.172 -16.889 1.00 86.19 193 ALA A O 1
ATOM 1507 N N . THR A 1 194 ? 14.428 -8.349 -18.778 1.00 87.50 194 THR A N 1
ATOM 1508 C CA . THR A 1 194 ? 15.389 -9.337 -18.251 1.00 87.50 194 THR A CA 1
ATOM 1509 C C . THR A 1 194 ? 16.839 -8.960 -18.542 1.00 87.50 194 THR A C 1
ATOM 1511 O O . THR A 1 194 ? 17.728 -9.247 -17.741 1.00 87.50 194 THR A O 1
ATOM 1514 N N . ALA A 1 195 ? 17.088 -8.268 -19.654 1.00 87.19 195 ALA A N 1
ATOM 1515 C CA . ALA A 1 195 ? 18.399 -7.737 -20.010 1.00 87.19 195 ALA A CA 1
ATOM 1516 C C . ALA A 1 195 ? 18.266 -6.422 -20.784 1.00 87.19 195 ALA A C 1
ATOM 1518 O O . ALA A 1 195 ? 17.270 -6.184 -21.466 1.00 87.19 195 ALA A O 1
ATOM 1519 N N . ILE A 1 196 ? 19.276 -5.557 -20.670 1.00 88.69 196 ILE A N 1
ATOM 1520 C CA . ILE A 1 196 ? 19.293 -4.242 -21.319 1.00 88.69 196 ILE A CA 1
ATOM 1521 C C . ILE A 1 196 ? 20.674 -4.010 -21.926 1.00 88.69 196 ILE A C 1
ATOM 1523 O O . ILE A 1 196 ? 21.672 -3.941 -21.207 1.00 88.69 196 ILE A O 1
ATOM 1527 N N . VAL A 1 197 ? 20.717 -3.817 -23.240 1.00 90.00 197 VAL A N 1
ATOM 1528 C CA . VAL A 1 197 ? 21.884 -3.326 -23.975 1.00 90.00 197 VAL A CA 1
ATOM 1529 C C . VAL A 1 197 ? 21.677 -1.835 -24.204 1.00 90.00 197 VAL A C 1
ATOM 1531 O O . VAL A 1 197 ? 20.900 -1.420 -25.058 1.00 90.00 197 VAL A O 1
ATOM 1534 N N . ARG A 1 198 ? 22.328 -1.010 -23.377 1.00 86.31 198 ARG A N 1
ATOM 1535 C CA . ARG A 1 198 ? 22.016 0.426 -23.304 1.00 86.31 198 ARG A CA 1
ATOM 1536 C C . ARG A 1 198 ? 22.526 1.238 -24.478 1.00 86.31 198 ARG A C 1
ATOM 1538 O O . ARG A 1 198 ? 21.905 2.243 -24.781 1.00 86.31 198 ARG A O 1
ATOM 1545 N N . GLN A 1 199 ? 23.659 0.863 -25.055 1.00 85.88 199 GLN A N 1
ATOM 1546 C CA . GLN A 1 199 ? 24.338 1.628 -26.096 1.00 85.88 199 GLN A CA 1
ATOM 1547 C C . GLN A 1 199 ? 24.547 0.754 -27.316 1.00 85.88 199 GLN A C 1
ATOM 1549 O O . GLN A 1 199 ? 24.738 -0.456 -27.191 1.00 85.88 199 GLN A O 1
ATOM 1554 N N . SER A 1 200 ? 24.549 1.397 -28.478 1.00 83.69 200 SER A N 1
ATOM 1555 C CA . SER A 1 200 ? 24.975 0.742 -29.702 1.00 83.69 200 SER A CA 1
ATOM 1556 C C . SER A 1 200 ? 26.429 0.281 -29.574 1.00 83.69 200 SER A C 1
ATOM 1558 O O . SER A 1 200 ? 27.295 1.037 -29.124 1.00 83.69 200 SER A O 1
ATOM 1560 N N . THR A 1 201 ? 26.708 -0.953 -29.980 1.00 81.69 201 THR A N 1
ATOM 1561 C CA . THR A 1 201 ? 28.073 -1.480 -30.049 1.00 81.69 201 THR A CA 1
ATOM 1562 C C . THR A 1 201 ? 28.446 -1.805 -31.482 1.00 81.69 201 THR A C 1
ATOM 1564 O O . THR A 1 201 ? 27.727 -2.511 -32.182 1.00 81.69 201 THR A O 1
ATOM 1567 N N . THR A 1 202 ? 29.606 -1.323 -31.917 1.00 81.69 202 THR A N 1
ATOM 1568 C CA . THR A 1 202 ? 30.158 -1.664 -33.230 1.00 81.69 202 THR A CA 1
ATOM 1569 C C . THR A 1 202 ? 31.169 -2.785 -33.070 1.00 81.69 202 THR A C 1
ATOM 1571 O O . THR A 1 202 ? 32.164 -2.643 -32.356 1.00 81.69 202 THR A O 1
ATOM 1574 N N . ASN A 1 203 ? 30.947 -3.904 -33.751 1.00 81.06 203 ASN A N 1
ATOM 1575 C CA . ASN A 1 203 ? 31.942 -4.961 -33.828 1.00 81.06 203 ASN A CA 1
ATOM 1576 C C . ASN A 1 203 ? 33.133 -4.470 -34.666 1.00 81.06 203 ASN A C 1
ATOM 1578 O O . ASN A 1 203 ? 33.014 -4.255 -35.870 1.00 81.06 203 ASN A O 1
ATOM 1582 N N . VAL A 1 204 ? 34.292 -4.309 -34.028 1.00 80.25 204 VAL A N 1
ATOM 1583 C CA . VAL A 1 204 ? 35.514 -3.772 -34.655 1.00 80.25 204 VAL A CA 1
ATOM 1584 C C . VAL A 1 204 ? 36.076 -4.645 -35.782 1.00 80.25 204 VAL A C 1
ATOM 1586 O O . VAL A 1 204 ? 36.845 -4.153 -36.602 1.00 80.25 204 VAL A O 1
ATOM 1589 N N . THR A 1 205 ? 35.704 -5.926 -35.843 1.00 81.88 205 THR A N 1
ATOM 1590 C CA . THR A 1 205 ? 36.191 -6.872 -36.856 1.00 81.88 205 THR A CA 1
ATOM 1591 C C . THR A 1 205 ? 35.253 -6.968 -38.056 1.00 81.88 205 THR A C 1
ATOM 1593 O O . THR A 1 205 ? 35.724 -7.087 -39.183 1.00 81.88 205 THR A O 1
ATOM 1596 N N . THR A 1 206 ? 33.937 -6.913 -37.841 1.00 79.12 206 THR A N 1
ATOM 1597 C CA . THR A 1 206 ? 32.940 -7.056 -38.919 1.00 79.12 206 THR A CA 1
ATOM 1598 C C . THR A 1 206 ? 32.312 -5.732 -39.353 1.00 79.12 206 THR A C 1
ATOM 1600 O O . THR A 1 206 ? 31.592 -5.704 -40.346 1.00 79.12 206 THR A O 1
ATOM 1603 N N . GLY A 1 207 ? 32.551 -4.641 -38.619 1.00 77.69 207 GLY A N 1
ATOM 1604 C CA . GLY A 1 207 ? 31.937 -3.331 -38.854 1.00 77.69 207 GLY A CA 1
ATOM 1605 C C . GLY A 1 207 ? 30.431 -3.283 -38.568 1.00 77.69 207 GLY A C 1
ATOM 1606 O O . GLY A 1 207 ? 29.812 -2.240 -38.761 1.00 77.69 207 GLY A O 1
ATOM 1607 N N . VAL A 1 208 ? 29.834 -4.391 -38.115 1.00 81.50 208 VAL A N 1
ATOM 1608 C CA . VAL A 1 208 ? 28.397 -4.492 -37.838 1.00 81.50 208 VAL A CA 1
ATOM 1609 C C . VAL A 1 208 ? 28.069 -3.722 -36.565 1.00 81.50 208 VAL A C 1
ATOM 1611 O O . VAL A 1 208 ? 28.685 -3.941 -35.521 1.00 81.50 208 VAL A O 1
ATOM 1614 N N . VAL A 1 209 ? 27.082 -2.837 -36.665 1.00 78.50 209 VAL A N 1
ATOM 1615 C CA . VAL A 1 209 ? 26.550 -2.056 -35.550 1.00 78.50 209 VAL A CA 1
ATOM 1616 C C . VAL A 1 209 ? 25.353 -2.802 -34.972 1.00 78.50 209 VAL A C 1
ATOM 1618 O O . VAL A 1 209 ? 24.369 -3.021 -35.675 1.00 78.50 209 VAL A O 1
ATOM 1621 N N . THR A 1 210 ? 25.433 -3.208 -33.708 1.00 83.25 210 THR A N 1
ATOM 1622 C CA . THR A 1 210 ? 24.288 -3.754 -32.975 1.00 83.25 210 THR A CA 1
ATOM 1623 C C . THR A 1 210 ? 23.603 -2.608 -32.232 1.00 83.25 210 THR A C 1
ATOM 1625 O O . THR A 1 210 ? 24.239 -2.020 -31.349 1.00 83.25 210 THR A O 1
ATOM 1628 N N . PRO A 1 211 ? 22.348 -2.273 -32.574 1.00 86.25 211 PRO A N 1
ATOM 1629 C CA . PRO A 1 211 ? 21.618 -1.186 -31.933 1.00 86.25 211 PRO A CA 1
ATOM 1630 C C . PRO A 1 211 ? 21.348 -1.499 -30.456 1.00 86.25 211 PRO A C 1
ATOM 1632 O O . PRO A 1 211 ? 21.420 -2.662 -30.042 1.00 86.25 211 PRO A O 1
ATOM 1635 N N . PRO A 1 212 ? 21.017 -0.485 -29.640 1.00 89.50 212 PRO A N 1
ATOM 1636 C CA . PRO A 1 212 ? 20.583 -0.746 -28.283 1.00 89.50 212 PRO A CA 1
ATOM 1637 C C . PRO A 1 212 ? 19.285 -1.562 -28.272 1.00 89.50 212 PRO A C 1
ATOM 1639 O O . PRO A 1 212 ? 18.417 -1.413 -29.140 1.00 89.50 212 PRO A O 1
ATOM 1642 N N . SER A 1 213 ? 19.151 -2.425 -27.271 1.00 90.31 213 SER A N 1
ATOM 1643 C CA . SER A 1 213 ? 18.052 -3.380 -27.198 1.00 90.31 213 SER A CA 1
ATOM 1644 C C . SER A 1 213 ? 17.628 -3.691 -25.770 1.00 90.31 213 SER A C 1
ATOM 1646 O O . SER A 1 213 ? 18.385 -3.541 -24.807 1.00 90.31 213 SER A O 1
ATOM 1648 N N . ILE A 1 214 ? 16.382 -4.132 -25.633 1.00 91.50 214 ILE A N 1
ATOM 1649 C CA . ILE A 1 214 ? 15.819 -4.642 -24.383 1.00 91.50 214 ILE A CA 1
ATOM 1650 C C . ILE A 1 214 ? 15.396 -6.083 -24.633 1.00 91.50 214 ILE A C 1
ATOM 1652 O O . ILE A 1 214 ? 14.775 -6.379 -25.650 1.00 91.50 214 ILE A O 1
ATOM 1656 N N . THR A 1 215 ? 15.725 -6.979 -23.708 1.00 90.00 215 THR A N 1
ATOM 1657 C CA . THR A 1 215 ? 15.202 -8.348 -23.699 1.00 90.00 215 THR A CA 1
ATOM 1658 C C . THR A 1 215 ? 14.062 -8.444 -22.696 1.00 90.00 215 THR A C 1
ATOM 1660 O O . THR A 1 215 ? 14.203 -7.982 -21.562 1.00 90.00 215 THR A O 1
ATOM 1663 N N . VAL A 1 216 ? 12.943 -9.032 -23.109 1.00 88.81 216 VAL A N 1
ATOM 1664 C CA . VAL A 1 216 ? 11.723 -9.174 -22.309 1.00 88.81 216 VAL A CA 1
ATOM 1665 C C . VAL A 1 216 ? 11.290 -10.636 -22.292 1.00 88.81 216 VAL A C 1
ATOM 1667 O O . VAL A 1 216 ? 11.308 -11.311 -23.322 1.00 88.81 216 VAL A O 1
ATOM 1670 N N . ASP A 1 217 ? 10.885 -11.122 -21.123 1.00 85.75 217 ASP A N 1
ATOM 1671 C CA . ASP A 1 217 ? 10.169 -12.393 -21.008 1.00 85.75 217 ASP A CA 1
ATOM 1672 C C . ASP A 1 217 ? 8.665 -12.132 -21.146 1.00 85.75 217 ASP A C 1
ATOM 1674 O O . ASP A 1 217 ? 8.057 -11.542 -20.252 1.00 85.75 217 ASP A O 1
ATOM 1678 N N . THR A 1 218 ? 8.077 -12.554 -22.271 1.00 81.38 218 THR A N 1
ATOM 1679 C CA . THR A 1 218 ? 6.653 -12.312 -22.570 1.00 81.38 218 THR A CA 1
ATOM 1680 C C . THR A 1 218 ? 5.706 -13.375 -22.027 1.00 81.38 218 THR A C 1
ATOM 1682 O O . THR A 1 218 ? 4.490 -13.279 -22.200 1.00 81.38 218 THR A O 1
ATOM 1685 N N . VAL A 1 219 ? 6.243 -14.404 -21.372 1.00 76.06 219 VAL A N 1
ATOM 1686 C CA . VAL A 1 219 ? 5.473 -15.512 -20.790 1.00 76.06 219 VAL A CA 1
ATOM 1687 C C . VAL A 1 219 ? 5.637 -15.611 -19.272 1.00 76.06 219 VAL A C 1
ATOM 1689 O O . VAL A 1 219 ? 4.835 -16.280 -18.620 1.00 76.06 219 VAL A O 1
ATOM 1692 N N . GLY A 1 220 ? 6.641 -14.939 -18.706 1.00 68.69 220 GLY A N 1
ATOM 1693 C CA . GLY A 1 220 ? 6.886 -14.856 -17.271 1.00 68.69 220 GLY A CA 1
ATOM 1694 C C . GLY A 1 220 ? 5.818 -14.055 -16.507 1.00 68.69 220 GLY A C 1
ATOM 1695 O O . GLY A 1 220 ? 5.164 -13.180 -17.071 1.00 68.69 220 GLY A O 1
ATOM 1696 N N . PRO A 1 221 ? 5.609 -14.336 -15.208 1.00 65.31 221 PRO A N 1
ATOM 1697 C CA . PRO A 1 221 ? 4.666 -13.585 -14.381 1.00 65.31 221 PRO A CA 1
ATOM 1698 C C . PRO A 1 221 ? 5.105 -12.124 -14.202 1.00 65.31 221 PRO A C 1
ATOM 1700 O O . PRO A 1 221 ? 6.272 -11.782 -14.404 1.00 65.31 221 PRO A O 1
ATOM 1703 N N . TYR A 1 222 ? 4.181 -11.260 -13.767 1.00 59.91 222 TYR A N 1
ATOM 1704 C CA . TYR A 1 222 ? 4.507 -9.875 -13.407 1.00 59.91 222 TYR A CA 1
ATOM 1705 C C . TYR A 1 222 ? 5.720 -9.805 -12.452 1.00 59.91 222 TYR A C 1
ATOM 1707 O O . TYR A 1 222 ? 5.763 -10.563 -11.473 1.00 59.91 222 TYR A O 1
ATOM 1715 N N . PRO A 1 223 ? 6.687 -8.895 -12.687 1.00 54.72 223 PRO A N 1
ATOM 1716 C CA . PRO A 1 223 ? 7.837 -8.741 -11.805 1.00 54.72 223 PRO A CA 1
ATOM 1717 C C . PRO A 1 223 ? 7.386 -8.307 -10.402 1.00 54.72 223 PRO A C 1
ATOM 1719 O O . PRO A 1 223 ? 6.480 -7.489 -10.247 1.00 54.72 223 PRO A O 1
ATOM 1722 N N . ASN A 1 224 ? 8.005 -8.901 -9.374 1.00 50.59 224 ASN A N 1
ATOM 1723 C CA . ASN A 1 224 ? 7.823 -8.585 -7.949 1.00 50.59 224 ASN A CA 1
ATOM 1724 C C . ASN A 1 224 ? 6.373 -8.562 -7.433 1.00 50.59 224 ASN A C 1
ATOM 1726 O O . ASN A 1 224 ? 6.044 -7.840 -6.484 1.00 50.59 224 ASN A O 1
ATOM 1730 N N . ALA A 1 225 ? 5.489 -9.376 -8.006 1.00 48.34 225 ALA A N 1
ATOM 1731 C CA . ALA A 1 225 ? 4.201 -9.626 -7.387 1.00 48.34 225 ALA A CA 1
ATOM 1732 C C . ALA A 1 225 ? 4.398 -10.532 -6.160 1.00 48.34 225 ALA A C 1
ATOM 1734 O O . ALA A 1 225 ? 4.936 -11.633 -6.259 1.00 48.34 225 ALA A O 1
ATOM 1735 N N . ILE A 1 226 ? 3.923 -10.085 -4.993 1.00 41.38 226 ILE A N 1
ATOM 1736 C CA . ILE A 1 226 ? 3.864 -10.909 -3.767 1.00 41.38 226 ILE A CA 1
ATOM 1737 C C . ILE A 1 226 ? 3.001 -12.168 -3.996 1.00 41.38 226 ILE A C 1
ATOM 1739 O O . ILE A 1 226 ? 3.100 -13.148 -3.264 1.00 41.38 226 ILE A O 1
ATOM 1743 N N . ASN A 1 227 ? 2.205 -12.161 -5.067 1.00 42.12 227 ASN A N 1
ATOM 1744 C CA . ASN A 1 227 ? 1.521 -13.310 -5.625 1.00 42.12 227 ASN A CA 1
ATOM 1745 C C . ASN A 1 227 ? 1.646 -13.223 -7.162 1.00 42.12 227 ASN A C 1
ATOM 1747 O O . ASN A 1 227 ? 1.034 -12.315 -7.725 1.00 42.12 227 ASN A O 1
ATOM 1751 N N . PRO A 1 228 ? 2.464 -14.052 -7.845 1.00 53.34 228 PRO A N 1
ATOM 1752 C CA . PRO A 1 228 ? 2.679 -13.966 -9.291 1.00 53.34 228 PRO A CA 1
ATOM 1753 C C . PRO A 1 228 ? 1.354 -14.159 -10.031 1.00 53.34 228 PRO A C 1
ATOM 1755 O O . PRO A 1 228 ? 0.914 -15.281 -10.269 1.00 53.34 228 PRO A O 1
ATOM 1758 N N . LEU A 1 229 ? 0.692 -13.050 -10.368 1.00 51.97 229 LEU A N 1
ATOM 1759 C CA . LEU A 1 229 ? -0.504 -13.087 -11.192 1.00 51.97 229 LEU A CA 1
ATOM 1760 C C . LEU A 1 229 ? -0.075 -13.525 -12.601 1.00 51.97 229 LEU A C 1
ATOM 1762 O O . LEU A 1 229 ? 0.916 -12.996 -13.121 1.00 51.97 229 LEU A O 1
ATOM 1766 N N . PRO A 1 230 ? -0.783 -14.477 -13.231 1.00 56.31 230 PRO A N 1
ATOM 1767 C CA . PRO A 1 230 ? -0.562 -14.767 -14.637 1.00 56.31 230 PRO A CA 1
ATOM 1768 C C . PRO A 1 230 ? -0.797 -13.498 -15.461 1.00 56.31 230 PRO A C 1
ATOM 1770 O O . PRO A 1 230 ? -1.665 -12.681 -15.139 1.00 56.31 230 PRO A O 1
ATOM 1773 N N . LEU A 1 231 ? -0.013 -13.335 -16.525 1.00 59.81 231 LEU A N 1
ATOM 1774 C CA . LEU A 1 231 ? -0.207 -12.242 -17.470 1.00 59.81 231 LEU A CA 1
ATOM 1775 C C . LEU A 1 231 ? -1.641 -12.299 -18.028 1.00 59.81 231 LEU A C 1
ATOM 1777 O O . LEU A 1 231 ? -2.099 -13.385 -18.388 1.00 59.81 231 LEU A O 1
ATOM 1781 N N . PRO A 1 232 ? -2.346 -11.162 -18.158 1.00 57.12 232 PRO A N 1
ATOM 1782 C CA . PRO A 1 232 ? -3.659 -11.125 -18.795 1.00 57.12 232 PRO A CA 1
ATOM 1783 C C . PRO A 1 232 ? -3.587 -11.508 -20.282 1.00 57.12 232 PRO A C 1
ATOM 1785 O O . PRO A 1 232 ? -4.569 -12.008 -20.823 1.00 57.12 232 PRO A O 1
ATOM 1788 N N . PHE A 1 233 ? -2.424 -11.326 -20.922 1.00 65.75 233 PHE A N 1
ATOM 1789 C CA . PHE A 1 233 ? -2.154 -11.716 -22.309 1.00 65.75 233 PHE A CA 1
ATOM 1790 C C . PHE A 1 233 ? -0.723 -12.279 -22.439 1.00 65.75 233 PHE A C 1
ATOM 1792 O O . PHE A 1 233 ? 0.197 -11.538 -22.782 1.00 65.75 233 PHE A O 1
ATOM 1799 N N . PRO A 1 234 ? -0.485 -13.565 -22.125 1.00 72.62 234 PRO A N 1
ATOM 1800 C CA . PRO A 1 234 ? 0.845 -14.156 -22.251 1.00 72.62 234 PRO A CA 1
ATOM 1801 C C . PRO A 1 234 ? 1.243 -14.321 -23.725 1.00 72.62 234 PRO A C 1
ATOM 1803 O O . PRO A 1 234 ? 0.428 -14.721 -24.557 1.00 72.62 234 PRO A O 1
ATOM 1806 N N . GLY A 1 235 ? 2.512 -14.060 -24.037 1.00 74.56 235 GLY A N 1
ATOM 1807 C CA . GLY A 1 235 ? 3.102 -14.280 -25.359 1.00 74.56 235 GLY A CA 1
ATOM 1808 C C . GLY A 1 235 ? 2.834 -13.176 -26.383 1.00 74.56 235 GLY A C 1
ATOM 1809 O O . GLY A 1 235 ? 2.980 -13.418 -27.581 1.00 74.56 235 GLY A O 1
ATOM 1810 N N . VAL A 1 236 ? 2.432 -11.978 -25.948 1.00 82.19 236 VAL A N 1
ATOM 1811 C CA . VAL A 1 236 ? 2.293 -10.832 -26.856 1.00 82.19 236 VAL A CA 1
ATOM 1812 C C . VAL A 1 236 ? 3.680 -10.329 -27.252 1.00 82.19 236 VAL A C 1
ATOM 1814 O O . VAL A 1 236 ? 4.442 -9.842 -26.420 1.00 82.19 236 VAL A O 1
ATOM 1817 N N . VAL A 1 237 ? 3.994 -10.439 -28.542 1.00 84.81 237 VAL A N 1
ATOM 1818 C CA . VAL A 1 237 ? 5.261 -9.990 -29.127 1.00 84.81 237 VAL A CA 1
ATOM 1819 C C . VAL A 1 237 ? 5.014 -8.695 -29.911 1.00 84.81 237 VAL A C 1
ATOM 1821 O O . VAL A 1 237 ? 4.158 -8.707 -30.798 1.00 84.81 237 VAL A O 1
ATOM 1824 N N . PRO A 1 238 ? 5.733 -7.594 -29.618 1.00 86.12 238 PRO A N 1
ATOM 1825 C CA . PRO A 1 238 ? 5.623 -6.354 -30.388 1.00 86.12 238 PRO A CA 1
ATOM 1826 C C . PRO A 1 238 ? 6.008 -6.539 -31.863 1.00 86.12 238 PRO A C 1
ATOM 1828 O O . PRO A 1 238 ? 6.898 -7.327 -32.189 1.00 86.12 238 PRO A O 1
ATOM 1831 N N . ALA A 1 239 ? 5.377 -5.783 -32.756 1.00 87.56 239 ALA A N 1
ATOM 1832 C CA . ALA A 1 239 ? 5.757 -5.680 -34.162 1.00 87.56 239 ALA A CA 1
ATOM 1833 C C . ALA A 1 239 ? 6.795 -4.571 -34.360 1.00 87.56 239 ALA A C 1
ATOM 1835 O O . ALA A 1 239 ? 6.800 -3.606 -33.609 1.00 87.56 239 ALA A O 1
ATOM 1836 N N . ALA A 1 240 ? 7.643 -4.682 -35.391 1.00 80.94 240 ALA A N 1
ATOM 1837 C CA . ALA A 1 240 ? 8.713 -3.735 -35.735 1.00 80.94 240 ALA A CA 1
ATOM 1838 C C . ALA A 1 240 ? 8.191 -2.379 -36.269 1.00 80.94 240 ALA A C 1
ATOM 1840 O O . ALA A 1 240 ? 8.439 -2.019 -37.412 1.00 80.94 240 ALA A O 1
ATOM 1841 N N . THR A 1 241 ? 7.425 -1.675 -35.446 1.00 85.81 241 THR A N 1
ATOM 1842 C CA . THR A 1 241 ? 6.882 -0.312 -35.606 1.00 85.81 241 THR A CA 1
ATOM 1843 C C . THR A 1 241 ? 6.225 0.176 -34.311 1.00 85.81 241 THR A C 1
ATOM 1845 O O . THR A 1 241 ? 5.865 1.349 -34.212 1.00 85.81 241 THR A O 1
ATOM 1848 N N . ASP A 1 242 ? 6.023 -0.712 -33.337 1.00 88.44 242 ASP A N 1
ATOM 1849 C CA . ASP A 1 242 ? 5.303 -0.402 -32.113 1.00 88.44 242 ASP A CA 1
ATOM 1850 C C . ASP A 1 242 ? 6.132 0.503 -31.198 1.00 88.44 242 ASP A C 1
ATOM 1852 O O . ASP A 1 242 ? 7.359 0.397 -31.089 1.00 88.44 242 ASP A O 1
ATOM 1856 N N . PHE A 1 243 ? 5.447 1.416 -30.515 1.00 89.06 243 PHE A N 1
ATOM 1857 C CA . PHE A 1 243 ? 6.078 2.244 -29.501 1.00 89.06 243 PHE A CA 1
ATOM 1858 C C . PHE A 1 243 ? 6.136 1.490 -28.174 1.00 89.06 243 PHE A C 1
ATOM 1860 O O . PHE A 1 243 ? 5.132 0.958 -27.699 1.00 89.06 243 PHE A O 1
ATOM 1867 N N . ILE A 1 244 ? 7.317 1.463 -27.563 1.00 90.06 244 ILE A N 1
ATOM 1868 C CA . ILE A 1 244 ? 7.564 0.778 -26.298 1.00 90.06 244 ILE A CA 1
ATOM 1869 C C . ILE A 1 244 ? 7.714 1.802 -25.181 1.00 90.06 244 ILE A C 1
ATOM 1871 O O . ILE A 1 244 ? 8.456 2.783 -25.295 1.00 90.06 244 ILE A O 1
ATOM 1875 N N . LEU A 1 245 ? 7.045 1.534 -24.066 1.00 89.19 245 LEU A N 1
ATOM 1876 C CA . LEU A 1 245 ? 7.173 2.280 -22.821 1.00 89.19 245 LEU A CA 1
ATOM 1877 C C . LEU A 1 245 ? 7.473 1.324 -21.667 1.00 89.19 245 LEU A C 1
ATOM 1879 O O . LEU A 1 245 ? 7.227 0.122 -21.747 1.00 89.19 245 LEU A O 1
ATOM 1883 N N . PHE A 1 246 ? 8.006 1.856 -20.576 1.00 86.31 246 PHE A N 1
ATOM 1884 C CA . PHE A 1 246 ? 8.232 1.094 -19.356 1.00 86.31 246 PHE A CA 1
ATOM 1885 C C . PHE A 1 246 ? 7.675 1.831 -18.147 1.00 86.31 246 PHE A C 1
ATOM 1887 O O . PHE A 1 246 ? 7.618 3.062 -18.115 1.00 86.31 246 PHE A O 1
ATOM 1894 N N . ILE A 1 247 ? 7.289 1.058 -17.138 1.00 79.75 247 ILE A N 1
ATOM 1895 C CA . ILE A 1 247 ? 6.941 1.552 -15.812 1.00 79.75 247 ILE A CA 1
ATOM 1896 C C . ILE A 1 247 ? 7.946 0.972 -14.827 1.00 79.75 247 ILE A C 1
ATOM 1898 O O . ILE A 1 247 ? 8.209 -0.235 -14.821 1.00 79.75 247 ILE A O 1
ATOM 1902 N N . LYS A 1 248 ? 8.505 1.852 -13.994 1.00 77.06 248 LYS A N 1
ATOM 1903 C CA . LYS A 1 248 ? 9.380 1.454 -12.894 1.00 77.06 248 LYS A CA 1
ATOM 1904 C C . LYS A 1 248 ? 8.708 0.466 -11.956 1.00 77.06 248 LYS A C 1
ATOM 1906 O O . LYS A 1 248 ? 7.538 0.620 -11.617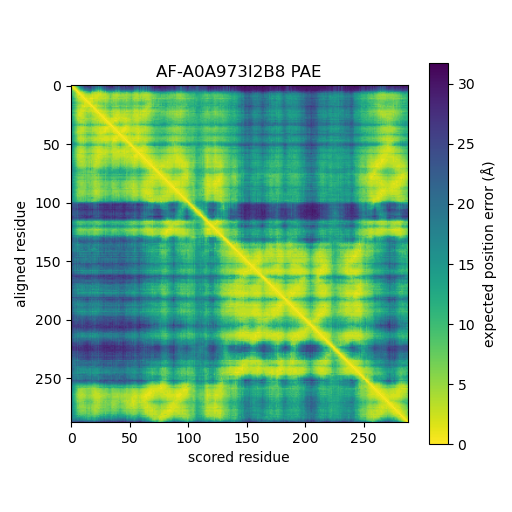 1.00 77.06 248 LYS A O 1
ATOM 1911 N N . ASP A 1 249 ? 9.479 -0.509 -11.499 1.00 67.31 249 ASP A N 1
ATOM 1912 C CA . ASP A 1 249 ? 8.997 -1.465 -10.516 1.00 67.31 249 ASP A CA 1
ATOM 1913 C C . ASP A 1 249 ? 8.552 -0.764 -9.216 1.00 67.31 249 ASP A C 1
ATOM 1915 O O . ASP A 1 249 ? 9.309 -0.029 -8.575 1.00 67.31 249 ASP A O 1
ATOM 1919 N N . ALA A 1 250 ? 7.300 -1.013 -8.830 1.00 62.12 250 ALA A N 1
ATOM 1920 C CA . ALA A 1 250 ? 6.617 -0.312 -7.744 1.00 62.12 250 ALA A CA 1
ATOM 1921 C C . ALA A 1 250 ? 7.214 -0.621 -6.352 1.00 62.12 250 ALA A C 1
ATOM 1923 O O . ALA A 1 250 ? 7.035 0.139 -5.399 1.00 62.12 250 ALA A O 1
ATOM 1924 N N . VAL A 1 251 ? 7.944 -1.736 -6.220 1.00 58.34 251 VAL A N 1
ATOM 1925 C CA . VAL A 1 251 ? 8.469 -2.242 -4.943 1.00 58.34 251 VAL A CA 1
ATOM 1926 C C . VAL A 1 251 ? 9.935 -1.851 -4.744 1.00 58.34 251 VAL A C 1
ATOM 1928 O O . VAL A 1 251 ? 10.322 -1.469 -3.638 1.00 58.34 251 VAL A O 1
ATOM 1931 N N . SER A 1 252 ? 10.750 -1.946 -5.793 1.00 57.78 252 SER A N 1
ATOM 1932 C CA . SER A 1 252 ? 12.196 -1.682 -5.782 1.00 57.78 252 SER A CA 1
ATOM 1933 C C . SER A 1 252 ? 12.556 -0.246 -6.166 1.00 57.78 252 SER A C 1
ATOM 1935 O O . SER A 1 252 ? 13.582 0.261 -5.714 1.00 57.78 252 SER A O 1
ATOM 1937 N N . ALA A 1 253 ? 11.695 0.436 -6.924 1.00 56.84 253 ALA A N 1
ATOM 1938 C CA . ALA A 1 253 ? 11.837 1.840 -7.301 1.00 56.84 253 ALA A CA 1
ATOM 1939 C C . ALA A 1 253 ? 10.650 2.691 -6.807 1.00 56.84 253 ALA A C 1
ATOM 1941 O O . ALA A 1 253 ? 10.291 3.684 -7.443 1.00 56.84 253 ALA A O 1
ATOM 1942 N N . SER A 1 254 ? 10.062 2.316 -5.659 1.00 63.88 254 SER A N 1
ATOM 1943 C CA . SER A 1 254 ? 8.994 3.087 -5.008 1.00 63.88 254 SER A CA 1
ATOM 1944 C C . SER A 1 254 ? 9.417 4.535 -4.783 1.00 63.88 254 SER A C 1
ATOM 1946 O O . SER A 1 254 ? 10.500 4.816 -4.258 1.00 63.88 254 SER A O 1
ATOM 1948 N N . THR A 1 255 ? 8.518 5.458 -5.115 1.00 64.62 255 THR A N 1
ATOM 1949 C CA . THR A 1 255 ? 8.730 6.892 -4.885 1.00 64.62 255 THR A CA 1
ATOM 1950 C C . THR A 1 255 ? 8.141 7.388 -3.560 1.00 64.62 255 THR A C 1
ATOM 1952 O O . THR A 1 255 ? 8.388 8.533 -3.182 1.00 64.62 255 THR A O 1
ATOM 1955 N N . GLY A 1 256 ? 7.471 6.516 -2.799 1.00 71.81 256 GLY A N 1
ATOM 1956 C CA . GLY A 1 256 ? 6.730 6.872 -1.589 1.00 71.81 256 GLY A CA 1
ATOM 1957 C C . GLY A 1 256 ? 5.334 7.430 -1.895 1.00 71.81 256 GLY A C 1
ATOM 1958 O O . GLY A 1 256 ? 4.948 7.610 -3.047 1.00 71.81 256 GLY A O 1
ATOM 1959 N N . ALA A 1 257 ? 4.556 7.728 -0.854 1.00 77.12 257 ALA A N 1
ATOM 1960 C CA . ALA A 1 257 ? 3.211 8.280 -1.011 1.00 77.12 257 ALA A CA 1
ATOM 1961 C C . ALA A 1 257 ? 3.269 9.789 -1.249 1.00 77.12 257 ALA A C 1
ATOM 1963 O O . ALA A 1 257 ? 3.901 10.503 -0.472 1.00 77.12 257 ALA A O 1
ATOM 1964 N N . ARG A 1 258 ? 2.571 10.315 -2.257 1.00 79.06 258 ARG A N 1
ATOM 1965 C CA . ARG A 1 258 ? 2.461 11.764 -2.479 1.00 79.06 258 ARG A CA 1
ATOM 1966 C C . ARG A 1 258 ? 1.045 12.248 -2.210 1.00 79.06 258 ARG A C 1
ATOM 1968 O O . ARG A 1 258 ? 0.098 11.600 -2.630 1.00 79.06 258 ARG A O 1
ATOM 1975 N N . GLY A 1 259 ? 0.884 13.384 -1.544 1.00 81.25 259 GLY A N 1
ATOM 1976 C CA . GLY A 1 259 ? -0.436 13.964 -1.281 1.00 81.25 259 GLY A CA 1
ATOM 1977 C C . GLY A 1 259 ? -0.391 15.145 -0.326 1.00 81.25 259 GLY A C 1
ATOM 1978 O O . GLY A 1 259 ? 0.657 15.461 0.239 1.00 81.25 259 GLY A O 1
ATOM 1979 N N . TYR A 1 260 ? -1.528 15.804 -0.137 1.00 86.62 260 TYR A N 1
ATOM 1980 C CA . TYR A 1 260 ? -1.673 16.843 0.884 1.00 86.62 260 TYR A CA 1
ATOM 1981 C C . TYR A 1 260 ? -1.807 16.242 2.279 1.00 86.62 260 TYR A C 1
ATOM 1983 O O . TYR A 1 260 ? -1.375 16.847 3.252 1.00 86.62 260 TYR A O 1
ATOM 1991 N N . PHE A 1 261 ? -2.349 15.039 2.397 1.00 87.00 261 PHE A N 1
ATOM 1992 C CA . PHE A 1 261 ? -2.415 14.314 3.656 1.00 87.00 261 PHE A CA 1
ATOM 1993 C C . PHE A 1 261 ? -2.218 12.825 3.409 1.00 87.00 261 PHE A C 1
ATOM 1995 O O . PHE A 1 261 ? -2.344 12.346 2.281 1.00 87.00 261 PHE A O 1
ATOM 2002 N N . MET A 1 262 ? -1.935 12.099 4.481 1.00 85.56 262 MET A N 1
ATOM 2003 C CA . MET A 1 262 ? -1.968 10.645 4.485 1.00 85.56 262 MET A CA 1
ATOM 2004 C C . MET A 1 262 ? -2.879 10.170 5.596 1.00 85.56 262 MET A C 1
ATOM 2006 O O . MET A 1 262 ? -2.628 10.465 6.761 1.00 85.56 262 MET A O 1
ATOM 2010 N N . ASN A 1 263 ? -3.919 9.430 5.235 1.00 86.50 263 ASN A N 1
ATOM 2011 C CA . ASN A 1 263 ? -4.748 8.706 6.186 1.00 86.50 263 ASN A CA 1
ATOM 2012 C C . ASN A 1 263 ? -4.190 7.292 6.326 1.00 86.50 263 ASN A C 1
ATOM 2014 O O . ASN A 1 263 ? -3.825 6.668 5.327 1.00 86.50 263 ASN A O 1
ATOM 2018 N N . PHE A 1 264 ? -4.119 6.805 7.557 1.00 85.50 264 PHE A N 1
ATOM 2019 C CA . PHE A 1 264 ? -3.714 5.442 7.838 1.00 85.50 264 PHE A CA 1
ATOM 2020 C C . PHE A 1 264 ? -4.631 4.801 8.874 1.00 85.50 264 PHE A C 1
ATOM 2022 O O . PHE A 1 264 ? -5.183 5.467 9.751 1.00 85.50 264 PHE A O 1
ATOM 2029 N N . THR A 1 265 ? -4.781 3.484 8.769 1.00 85.88 265 THR A N 1
ATOM 2030 C CA . THR A 1 265 ? -5.488 2.647 9.737 1.00 85.88 265 THR A CA 1
ATOM 2031 C C . THR A 1 265 ? -4.564 1.530 10.198 1.00 85.88 265 THR A C 1
ATOM 2033 O O . THR A 1 265 ? -4.062 0.758 9.380 1.00 85.88 265 THR A O 1
ATOM 2036 N N . LEU A 1 266 ? -4.329 1.462 11.506 1.00 86.69 266 LEU A N 1
ATOM 2037 C CA . LEU A 1 266 ? -3.625 0.372 12.171 1.00 86.69 266 LEU A CA 1
ATOM 2038 C C . LEU A 1 266 ? -4.644 -0.523 12.875 1.00 86.69 266 LEU A C 1
ATOM 2040 O O . LEU A 1 266 ? -5.586 -0.023 13.487 1.00 86.69 266 LEU A O 1
ATOM 2044 N N . GLN A 1 267 ? -4.438 -1.830 12.811 1.00 87.56 267 GLN A N 1
ATOM 2045 C CA . GLN A 1 267 ? -5.249 -2.844 13.466 1.00 87.56 267 GLN A CA 1
ATOM 2046 C C . GLN A 1 267 ? -4.361 -3.766 14.303 1.00 87.56 267 GLN A C 1
ATOM 2048 O O . GLN A 1 267 ? -3.285 -4.167 13.861 1.00 87.56 267 GLN A O 1
ATOM 2053 N N . ASN A 1 268 ? -4.818 -4.129 15.495 1.00 89.00 268 ASN A N 1
ATOM 2054 C CA . ASN A 1 268 ? -4.187 -5.139 16.334 1.00 89.00 268 ASN A CA 1
ATOM 2055 C C . ASN A 1 268 ? -5.257 -6.120 16.839 1.00 89.00 268 ASN A C 1
ATOM 2057 O O . ASN A 1 268 ? -6.318 -5.713 17.320 1.00 89.00 268 ASN A O 1
ATOM 2061 N N . ASP A 1 269 ? -4.970 -7.411 16.688 1.00 88.00 269 ASP A N 1
ATOM 2062 C CA . ASP A 1 269 ? -5.879 -8.513 17.024 1.00 88.00 269 ASP A CA 1
ATOM 2063 C C . ASP A 1 269 ? -5.487 -9.207 18.341 1.00 88.00 269 ASP A C 1
ATOM 2065 O O . ASP A 1 269 ? -6.027 -10.261 18.679 1.00 88.00 269 ASP A O 1
ATOM 2069 N N . ASN A 1 270 ? -4.522 -8.648 19.077 1.00 87.19 270 ASN A N 1
ATOM 2070 C CA . ASN A 1 270 ? -4.036 -9.222 20.319 1.00 87.19 270 ASN A CA 1
ATOM 2071 C C . ASN A 1 270 ? -5.114 -9.127 21.408 1.00 87.19 270 ASN A C 1
ATOM 2073 O O . ASN A 1 270 ? -5.847 -8.142 21.531 1.00 87.19 270 ASN A O 1
ATOM 2077 N N . VAL A 1 271 ? -5.213 -10.193 22.196 1.00 88.69 271 VAL A N 1
ATOM 2078 C CA . VAL A 1 271 ? -6.152 -10.313 23.313 1.00 88.69 271 VAL A CA 1
ATOM 2079 C C . VAL A 1 271 ? -5.551 -9.831 24.632 1.00 88.69 271 VAL A C 1
ATOM 2081 O O . VAL A 1 271 ? -6.298 -9.642 25.592 1.00 88.69 271 VAL A O 1
ATOM 2084 N N . ASP A 1 272 ? -4.238 -9.608 24.674 1.00 88.62 272 ASP A N 1
ATOM 2085 C CA . ASP A 1 272 ? -3.515 -9.052 25.813 1.00 88.62 272 ASP A CA 1
ATOM 2086 C C . ASP A 1 272 ? -3.422 -7.518 25.740 1.00 88.62 272 ASP A C 1
ATOM 2088 O O . ASP A 1 272 ? -3.850 -6.872 24.783 1.00 88.62 272 ASP A O 1
ATOM 2092 N N . ALA A 1 273 ? -2.902 -6.897 26.802 1.00 86.19 273 ALA A N 1
ATOM 2093 C CA . ALA A 1 273 ? -2.723 -5.448 26.839 1.00 86.19 273 ALA A CA 1
ATOM 2094 C C . ALA A 1 273 ? -1.596 -5.000 25.889 1.00 86.19 273 ALA A C 1
ATOM 2096 O O . ALA A 1 273 ? -0.431 -5.348 26.086 1.00 86.19 273 ALA A O 1
ATOM 2097 N N . VAL A 1 274 ? -1.952 -4.176 24.903 1.00 89.12 274 VAL A N 1
ATOM 2098 C CA . VAL A 1 274 ? -1.030 -3.581 23.928 1.00 89.12 274 VAL A CA 1
ATOM 2099 C C . VAL A 1 274 ? -1.036 -2.064 24.077 1.00 89.12 274 VAL A C 1
ATOM 2101 O O . VAL A 1 274 ? -2.095 -1.448 24.207 1.00 89.12 274 VAL A O 1
ATOM 2104 N N . GLU A 1 275 ? 0.149 -1.464 24.039 1.00 90.06 275 GLU A N 1
ATOM 2105 C CA . GLU A 1 275 ? 0.360 -0.020 24.116 1.00 90.06 275 GLU A CA 1
ATOM 2106 C C . GLU A 1 275 ? 0.971 0.480 22.806 1.00 90.06 275 GLU A C 1
ATOM 2108 O O . GLU A 1 275 ? 1.939 -0.091 22.301 1.00 90.06 275 GLU A O 1
ATOM 2113 N N . LEU A 1 276 ? 0.399 1.550 22.251 1.00 90.06 276 LEU A N 1
ATOM 2114 C CA . LEU A 1 276 ? 0.934 2.286 21.107 1.00 90.06 276 LEU A CA 1
ATOM 2115 C C . LEU A 1 276 ? 1.292 3.692 21.588 1.00 90.06 276 LEU A C 1
ATOM 2117 O O . LEU A 1 276 ? 0.409 4.460 21.967 1.00 90.06 276 LEU A O 1
ATOM 2121 N N . PHE A 1 277 ? 2.580 4.018 21.589 1.00 89.75 277 PHE A N 1
ATOM 2122 C CA . PHE A 1 277 ? 3.089 5.263 22.163 1.00 89.75 277 PHE A CA 1
ATOM 2123 C C . PHE A 1 277 ? 3.136 6.389 21.140 1.00 89.75 277 PHE A C 1
ATOM 2125 O O . PHE A 1 277 ? 2.791 7.531 21.441 1.00 89.75 277 PHE A O 1
ATOM 2132 N N . SER A 1 278 ? 3.566 6.074 19.920 1.00 90.62 278 SER A N 1
ATOM 2133 C CA . SER A 1 278 ? 3.715 7.061 18.861 1.00 90.62 278 SER A CA 1
ATOM 2134 C C . SER A 1 278 ? 3.587 6.423 17.482 1.00 90.62 278 SER A C 1
ATOM 2136 O O . SER A 1 278 ? 3.875 5.241 17.292 1.00 90.62 278 SER A O 1
ATOM 2138 N N . VAL A 1 279 ? 3.141 7.225 16.514 1.00 90.75 279 VAL A N 1
ATOM 2139 C CA . VAL A 1 279 ? 3.161 6.884 15.089 1.00 90.75 279 VAL A CA 1
ATOM 2140 C C . VAL A 1 279 ? 3.771 8.065 14.347 1.00 90.75 279 VAL A C 1
ATOM 2142 O O . VAL A 1 279 ? 3.329 9.205 14.505 1.00 90.75 279 VAL A O 1
ATOM 2145 N N . GLY A 1 280 ? 4.790 7.792 13.544 1.00 89.94 280 GLY A N 1
ATOM 2146 C CA . GLY A 1 280 ? 5.567 8.773 12.806 1.00 89.94 280 GLY A CA 1
ATOM 2147 C C . GLY A 1 280 ? 5.660 8.454 11.318 1.00 89.94 280 GLY A C 1
ATOM 2148 O O . GLY A 1 280 ? 5.398 7.344 10.851 1.00 89.94 280 GLY A O 1
ATOM 2149 N N . SER A 1 281 ? 6.047 9.466 10.548 1.00 87.81 281 SER A N 1
ATOM 2150 C CA . SER A 1 281 ? 6.368 9.328 9.132 1.00 87.81 281 SER A CA 1
ATOM 2151 C C . SER A 1 281 ? 7.451 10.328 8.749 1.00 87.81 281 SER A C 1
ATOM 2153 O O . SER A 1 281 ? 7.441 11.473 9.203 1.00 87.81 281 SER A O 1
ATOM 2155 N N . SER A 1 282 ? 8.389 9.910 7.897 1.00 86.75 282 SER A N 1
ATOM 2156 C CA . SER A 1 282 ? 9.320 10.838 7.259 1.00 86.75 282 SER A CA 1
ATOM 2157 C C . SER A 1 282 ? 8.624 11.532 6.092 1.00 86.75 282 SER A C 1
ATOM 2159 O O . SER A 1 282 ? 8.251 10.889 5.103 1.00 86.75 282 SER A O 1
ATOM 2161 N N . VAL A 1 283 ? 8.470 12.851 6.218 1.00 85.56 283 VAL A N 1
ATOM 2162 C CA . VAL A 1 283 ? 7.758 13.705 5.264 1.00 85.56 283 VAL A CA 1
ATOM 2163 C C . VAL A 1 283 ? 8.703 14.763 4.713 1.00 85.56 283 VAL A C 1
ATOM 2165 O O . VAL A 1 283 ? 9.427 15.415 5.461 1.00 85.56 283 VAL A O 1
ATOM 2168 N N . MET A 1 284 ? 8.674 14.970 3.399 1.00 84.56 284 MET A N 1
ATOM 2169 C CA . MET A 1 284 ? 9.358 16.087 2.751 1.00 84.56 284 MET A CA 1
ATOM 2170 C C . MET A 1 284 ? 8.406 16.864 1.846 1.00 84.56 284 MET A C 1
ATOM 2172 O O . MET A 1 284 ? 7.490 16.299 1.246 1.00 84.56 284 MET A O 1
ATOM 2176 N N . LYS A 1 285 ? 8.642 18.171 1.716 1.00 81.75 285 LYS A N 1
ATOM 2177 C CA . LYS A 1 285 ? 7.908 19.009 0.767 1.00 81.75 285 LYS A CA 1
ATOM 2178 C C . LYS A 1 285 ? 8.223 18.563 -0.662 1.00 81.75 285 LYS A C 1
ATOM 2180 O O . LYS A 1 285 ? 9.389 18.452 -1.043 1.00 81.75 285 LYS A O 1
ATOM 2185 N N . SER A 1 286 ? 7.185 18.311 -1.454 1.00 68.25 286 SER A N 1
ATOM 2186 C CA . SER A 1 286 ? 7.321 18.023 -2.880 1.00 68.25 286 SER A CA 1
ATOM 2187 C C . SER A 1 286 ? 7.528 19.345 -3.616 1.00 68.25 286 SER A C 1
ATOM 2189 O O . SER A 1 286 ? 6.594 20.133 -3.761 1.00 68.25 286 SER A O 1
ATOM 2191 N N . ASN A 1 287 ? 8.761 19.598 -4.055 1.00 69.19 287 ASN A N 1
ATOM 2192 C CA . ASN A 1 287 ? 9.037 20.657 -5.021 1.00 69.19 287 ASN A CA 1
ATOM 2193 C C . ASN A 1 287 ? 8.830 20.071 -6.434 1.00 69.19 287 ASN A C 1
ATOM 2195 O O . ASN A 1 287 ? 9.328 18.968 -6.677 1.00 69.19 287 ASN A O 1
ATOM 2199 N N . PRO A 1 288 ? 8.042 20.724 -7.306 1.00 55.22 288 PRO A N 1
ATOM 2200 C CA . PRO A 1 288 ? 7.782 20.249 -8.666 1.00 55.22 288 PRO A CA 1
ATOM 2201 C C . PRO A 1 288 ? 9.045 20.155 -9.531 1.00 55.22 288 PRO A C 1
ATOM 2203 O O . PRO A 1 288 ? 9.942 21.010 -9.352 1.00 55.22 288 PRO A O 1
#

pLDDT: mean 79.44, std 13.2, range [36.94, 93.0]

Radius of gyration: 26.26 Å; Cα contacts (8 Å, |Δi|>4): 621; chains: 1; bounding box: 68×40×80 Å

Mean predicted aligned error: 12.08 Å

Foldseek 3Di:
DDDPPQDWDFDADPVVRGTQDIHSDDFPDWDDDPNWIWTHDPNDIDTPPPDQFPCQDPNDADWDKDKDKDQDPLVFKKFFWKKKFAKPDDWWWQAKDFPVDRFWDDHDPAPTPSVAFDDDPRMTMGTTFGHAPDDDCVDPLKFWQFQFQDWDDDLQWIKTFDAVDQFSDDSDDFLWWKWWDDPPDDTFTQATFHDWQTGWDQDPVPRDIGGTITIGNRQFFRGPRPDRDGGPDGRDTDDNGIIMMTGGGRGPPPRGHIHSMMMIMIIGSDRHDMDIDDMDTDMDGDDD

Nearest PDB structures (foldseek):
  8ckb-assembly1_F001  TM=7.477E-01  e=8.042E-05  Bacteroides phage crAss001
  7qok-assembly1_A  TM=6.992E-01  e=4.771E-05  Bacteroides phage crAss001

Sequence (288 aa):
MSSPYTANTLSYSEDVKGWPSFYSFLPDYMCGMNGFFYSWSGGNLYRHNTNPLRNNYYGVQYSSTIQSVFNFEPQTIKLFKTMSYESNDAWNCTSLFTDLNTGAMPGTNIPPLQTWFVQKEGEWFTYLRDVSGATNFRDRSANGVGVCTNVSGPVAAVVIEFANQDSLGSLLSVGDGVYLDNAPNAPIFIGAATAIVRQSTTNVTTGVVTPPSITVDTVGPYPNAINPLPLPFPGVVPAATDFILFIKDAVSASTGARGYFMNFTLQNDNVDAVELFSVGSSVMKSNP

Solvent-accessible surface area (backbone atoms only — not comparable to full-atom values): 16553 Å² total; per-residue (Å²): 132,82,79,81,82,77,77,67,37,75,44,76,36,79,93,76,70,42,70,86,47,77,36,82,58,80,62,82,45,76,51,78,58,96,95,38,48,35,37,30,46,96,91,41,84,44,71,55,98,73,67,80,58,45,58,55,51,97,90,44,81,52,65,51,73,49,77,53,68,55,53,80,64,65,89,44,49,30,33,33,44,33,42,33,35,36,42,86,58,85,63,31,52,53,38,34,37,27,86,75,27,77,38,26,38,57,52,88,81,50,82,80,49,64,83,57,54,43,79,51,98,74,28,36,36,32,71,35,25,34,34,67,89,71,84,58,82,85,41,89,57,38,44,77,76,47,55,30,60,40,61,46,75,54,58,70,48,30,35,39,27,28,73,93,44,72,54,70,67,80,79,75,53,75,46,20,40,32,28,37,60,40,80,96,51,74,64,43,69,31,26,26,27,71,44,76,42,45,49,51,46,67,41,89,88,76,70,50,69,45,53,14,31,40,26,28,21,15,63,52,49,54,62,83,39,98,62,66,49,74,55,96,54,64,56,52,73,76,56,61,65,38,40,35,33,36,33,56,34,32,71,87,62,40,84,30,32,36,20,44,38,36,41,38,29,36,36,34,76,67,41,60,96,74,54,77,81,49,77,52,62,51,72,44,80,58,77,133